Protein AF-A0A2A5J8D5-F1 (afdb_monomer_lite)

Organism: Rhodococcus qingshengii (NCBI:txid334542)

Structure (mmCIF, N/CA/C/O backbone):
data_AF-A0A2A5J8D5-F1
#
_entry.id   AF-A0A2A5J8D5-F1
#
loop_
_atom_site.group_PDB
_atom_site.id
_atom_site.type_symbol
_atom_site.label_atom_id
_atom_site.label_alt_id
_atom_site.label_comp_id
_atom_site.label_asym_id
_atom_site.label_entity_id
_atom_site.label_seq_id
_atom_site.pdbx_PDB_ins_code
_atom_site.Cartn_x
_atom_site.Cartn_y
_atom_site.Cartn_z
_atom_site.occupancy
_atom_site.B_iso_or_equiv
_atom_site.auth_seq_id
_atom_site.auth_comp_id
_atom_site.auth_asym_id
_atom_site.auth_atom_id
_atom_site.pdbx_PDB_model_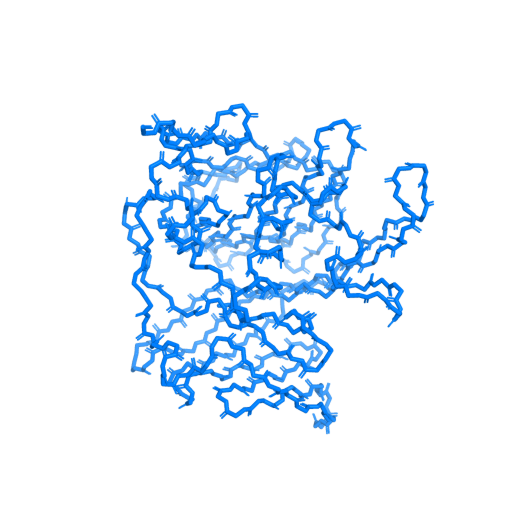num
ATOM 1 N N . MET A 1 1 ? 6.431 1.234 5.612 1.00 53.88 1 MET A N 1
ATOM 2 C CA . MET A 1 1 ? 5.935 -0.122 5.271 1.00 53.88 1 MET A CA 1
ATOM 3 C C . MET A 1 1 ? 7.142 -1.013 5.028 1.00 53.88 1 MET A C 1
ATOM 5 O O . MET A 1 1 ? 8.112 -0.516 4.474 1.00 53.88 1 MET A O 1
ATOM 9 N N . ARG A 1 2 ? 7.130 -2.287 5.420 1.00 63.53 2 ARG A N 1
ATOM 10 C CA . ARG A 1 2 ? 8.213 -3.228 5.088 1.00 63.53 2 ARG A CA 1
ATOM 11 C C . ARG A 1 2 ? 7.610 -4.555 4.635 1.00 63.53 2 ARG A C 1
ATOM 13 O O . ARG A 1 2 ? 6.647 -5.025 5.231 1.00 63.53 2 ARG A O 1
ATOM 20 N N . ALA A 1 3 ? 8.164 -5.117 3.567 1.00 61.03 3 ALA A N 1
ATOM 21 C CA . ALA A 1 3 ? 7.812 -6.431 3.046 1.00 61.03 3 ALA A CA 1
ATOM 22 C C . ALA A 1 3 ? 8.851 -7.463 3.498 1.00 61.03 3 ALA A C 1
ATOM 24 O O . ALA A 1 3 ? 10.035 -7.153 3.631 1.00 61.03 3 ALA A O 1
ATOM 25 N N . CYS A 1 4 ? 8.418 -8.701 3.714 1.00 55.75 4 CYS A N 1
ATOM 26 C CA . CYS A 1 4 ? 9.306 -9.833 3.971 1.00 55.75 4 CYS A CA 1
ATOM 27 C C . CYS A 1 4 ? 9.361 -10.716 2.716 1.00 55.75 4 CYS A C 1
ATOM 29 O O . CYS A 1 4 ? 8.325 -10.958 2.106 1.00 55.75 4 CYS A O 1
ATOM 31 N N . GLN A 1 5 ? 10.548 -11.227 2.365 1.00 56.94 5 GLN A N 1
ATOM 32 C CA . GLN A 1 5 ? 10.846 -12.043 1.170 1.00 56.94 5 GLN A CA 1
ATOM 33 C C . GLN A 1 5 ? 10.960 -11.285 -0.167 1.00 56.94 5 GLN A C 1
ATOM 35 O O . GLN A 1 5 ? 10.836 -11.875 -1.243 1.00 56.94 5 GLN A O 1
ATOM 40 N N . ILE A 1 6 ? 11.256 -9.987 -0.104 1.00 63.28 6 ILE A N 1
ATOM 41 C CA . ILE A 1 6 ? 11.694 -9.172 -1.243 1.00 63.28 6 ILE A CA 1
ATOM 42 C C . ILE A 1 6 ? 12.973 -8.448 -0.781 1.00 63.28 6 ILE A C 1
ATOM 44 O O . ILE A 1 6 ? 12.947 -7.891 0.313 1.00 63.28 6 ILE A O 1
ATOM 48 N N . PRO A 1 7 ? 14.087 -8.440 -1.540 1.00 59.12 7 PRO A N 1
ATOM 49 C CA . PRO A 1 7 ? 14.287 -9.075 -2.843 1.00 59.12 7 PRO A CA 1
ATOM 50 C C . PRO A 1 7 ? 14.707 -10.559 -2.763 1.00 59.12 7 PRO A C 1
ATOM 52 O O . PRO A 1 7 ? 14.611 -11.256 -3.772 1.00 59.12 7 PRO A O 1
ATOM 55 N N . GLY A 1 8 ? 15.153 -11.051 -1.601 1.00 69.69 8 GLY A N 1
ATOM 56 C CA . GLY A 1 8 ? 15.657 -12.413 -1.409 1.00 69.69 8 GLY A CA 1
ATOM 57 C C . GLY A 1 8 ? 14.943 -13.223 -0.321 1.00 69.69 8 GLY A C 1
ATOM 58 O O . GLY A 1 8 ? 14.104 -12.734 0.439 1.00 69.69 8 GLY A O 1
ATOM 59 N N . LYS A 1 9 ? 15.277 -14.518 -0.242 1.00 78.94 9 LYS A N 1
ATOM 60 C CA . LYS A 1 9 ? 14.751 -15.422 0.796 1.00 78.94 9 LYS A CA 1
ATOM 61 C C . LYS A 1 9 ? 15.363 -15.058 2.152 1.00 78.94 9 LYS A C 1
ATOM 63 O O . LYS A 1 9 ? 16.580 -14.997 2.260 1.00 78.94 9 LYS A O 1
ATOM 68 N N . ASN A 1 10 ? 14.521 -14.912 3.178 1.00 82.12 10 ASN A N 1
ATOM 69 C CA . ASN A 1 10 ? 14.890 -14.464 4.536 1.00 82.12 10 ASN A CA 1
ATOM 70 C C . ASN A 1 10 ? 15.409 -13.019 4.626 1.00 82.12 10 ASN A C 1
ATOM 72 O O . ASN A 1 10 ? 15.961 -12.631 5.652 1.00 82.12 10 ASN A O 1
ATOM 76 N N . GLU A 1 11 ? 15.186 -12.219 3.586 1.00 86.25 11 GLU A N 1
ATOM 77 C CA . GLU A 1 11 ? 15.464 -10.788 3.594 1.00 86.25 11 GLU A CA 1
ATOM 78 C C . GLU A 1 11 ? 14.160 -10.008 3.735 1.00 86.25 11 GLU A C 1
ATOM 80 O O . GLU A 1 11 ? 13.110 -10.383 3.201 1.00 86.25 11 GLU A O 1
ATOM 85 N N . SER A 1 12 ? 14.231 -8.903 4.456 1.00 87.31 12 SER A N 1
ATOM 86 C CA . SER A 1 12 ? 13.168 -7.909 4.517 1.00 87.31 12 SER A CA 1
ATOM 87 C C . SER A 1 12 ? 13.558 -6.689 3.694 1.00 87.31 12 SER A C 1
ATOM 89 O O . SER A 1 12 ? 14.738 -6.355 3.618 1.00 87.31 12 SER A O 1
ATOM 91 N N . MET A 1 13 ? 12.571 -6.008 3.118 1.00 85.00 13 MET A N 1
ATOM 92 C CA . MET A 1 13 ? 12.735 -4.734 2.425 1.00 85.00 13 MET A CA 1
ATOM 93 C C . MET A 1 13 ? 11.869 -3.674 3.095 1.00 85.00 13 MET A C 1
ATOM 95 O O . MET A 1 13 ? 10.644 -3.787 3.128 1.00 85.00 13 MET A O 1
ATOM 99 N N . ASN A 1 14 ? 12.509 -2.636 3.618 1.00 82.06 14 ASN A N 1
ATOM 100 C CA . ASN A 1 14 ? 11.874 -1.472 4.204 1.00 82.06 14 ASN A CA 1
ATOM 101 C C . ASN A 1 14 ? 11.638 -0.386 3.150 1.00 82.06 14 ASN A C 1
ATOM 103 O O . ASN A 1 14 ? 12.582 0.178 2.602 1.00 82.06 14 ASN A O 1
ATOM 107 N N . PHE A 1 15 ? 10.372 -0.044 2.924 1.00 78.56 15 PHE A N 1
ATOM 108 C CA . PHE A 1 15 ? 9.946 1.117 2.133 1.00 78.56 15 PHE A CA 1
ATOM 109 C C . PHE A 1 15 ? 9.973 2.420 2.951 1.00 78.56 15 PHE A C 1
ATOM 111 O O . PHE A 1 15 ? 9.664 3.493 2.442 1.00 78.56 15 PHE A O 1
ATOM 118 N N . GLY A 1 16 ? 10.361 2.330 4.224 1.00 81.88 16 GLY A N 1
ATOM 119 C CA . GLY A 1 16 ? 10.548 3.439 5.144 1.00 81.88 16 GLY A CA 1
ATOM 120 C C . GLY A 1 16 ? 9.259 3.917 5.807 1.00 81.88 16 GLY A C 1
ATOM 121 O O . GLY A 1 16 ? 8.144 3.485 5.490 1.00 81.88 16 GLY A O 1
ATOM 122 N N . ALA A 1 17 ? 9.443 4.839 6.750 1.00 89.50 17 ALA A N 1
ATOM 123 C CA . ALA A 1 17 ? 8.440 5.817 7.149 1.00 89.50 17 ALA A CA 1
ATOM 124 C C . ALA A 1 17 ? 8.840 7.152 6.524 1.00 89.50 17 ALA A C 1
ATOM 126 O O . ALA A 1 17 ? 10.016 7.526 6.566 1.00 89.50 17 ALA A O 1
ATOM 127 N N . TYR A 1 18 ? 7.888 7.853 5.925 1.00 89.94 18 TYR A N 1
ATOM 128 C CA . TYR A 1 18 ? 8.148 9.094 5.213 1.00 89.94 18 TYR A CA 1
ATOM 129 C C . TYR A 1 18 ? 7.055 10.118 5.480 1.00 89.94 18 TYR A C 1
ATOM 131 O O . TYR A 1 18 ? 5.903 9.776 5.740 1.00 89.94 18 TYR A O 1
ATOM 139 N N .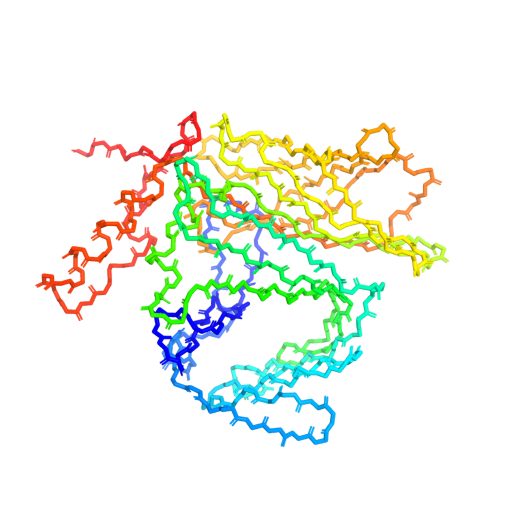 GLU A 1 19 ? 7.446 11.383 5.414 1.00 88.75 19 GLU A N 1
ATOM 140 C CA . GLU A 1 19 ? 6.540 12.514 5.519 1.00 88.75 19 GLU A CA 1
ATOM 141 C C . GLU A 1 19 ? 5.641 12.564 4.281 1.00 88.75 19 GLU A C 1
ATOM 143 O O . GLU A 1 19 ? 6.123 12.622 3.145 1.00 88.75 19 GLU A O 1
ATOM 148 N N . VAL A 1 20 ? 4.331 12.554 4.506 1.00 87.81 20 VAL A N 1
ATOM 149 C CA . VAL A 1 20 ? 3.335 12.792 3.461 1.00 87.81 20 VAL A CA 1
ATOM 150 C C . VAL A 1 20 ? 3.253 14.293 3.226 1.00 87.81 20 VAL A C 1
ATOM 152 O O . VAL A 1 20 ? 2.970 15.059 4.147 1.00 87.81 20 VAL A O 1
ATOM 155 N N . THR A 1 21 ? 3.517 14.724 1.998 1.00 87.06 21 THR A N 1
ATOM 156 C CA . THR A 1 21 ? 3.442 16.132 1.598 1.00 87.06 21 THR A CA 1
ATOM 157 C C . THR A 1 21 ? 2.202 16.367 0.733 1.00 87.06 21 THR A C 1
ATOM 159 O O . THR A 1 21 ? 1.626 15.435 0.176 1.00 87.06 21 THR A O 1
ATOM 162 N N . GLY A 1 22 ? 1.798 17.630 0.578 1.00 87.38 22 GLY A N 1
ATOM 163 C CA . GLY A 1 22 ? 0.747 18.002 -0.378 1.00 87.38 22 GLY A CA 1
ATOM 164 C C . GLY A 1 22 ? 1.189 17.958 -1.848 1.00 87.38 22 GLY A C 1
ATOM 165 O O . GLY A 1 22 ? 0.375 18.214 -2.727 1.00 87.38 22 GLY A O 1
ATOM 166 N N . ASP A 1 23 ? 2.463 17.664 -2.128 1.00 88.81 23 ASP A N 1
ATOM 167 C CA . ASP A 1 23 ? 2.988 17.546 -3.488 1.00 88.81 23 ASP A CA 1
ATOM 168 C C . ASP A 1 23 ? 3.078 16.067 -3.878 1.00 88.81 23 ASP A C 1
ATOM 170 O O . ASP A 1 23 ? 4.019 15.366 -3.511 1.00 88.81 23 ASP A O 1
ATOM 174 N N . LEU A 1 24 ? 2.078 15.597 -4.624 1.00 90.44 24 LEU A N 1
ATOM 175 C CA . LEU A 1 24 ? 1.983 14.217 -5.105 1.00 90.44 24 LEU A CA 1
ATOM 176 C C . LEU A 1 24 ? 3.147 13.802 -6.008 1.00 90.44 24 LEU A C 1
ATOM 178 O O . LEU A 1 24 ? 3.535 12.634 -6.025 1.00 90.44 24 LEU A O 1
ATOM 182 N N . ASP A 1 25 ? 3.695 14.748 -6.769 1.00 89.44 25 ASP A N 1
ATOM 183 C CA . ASP A 1 25 ? 4.735 14.468 -7.750 1.00 89.44 25 ASP A CA 1
ATOM 184 C C . ASP A 1 25 ? 6.140 14.554 -7.142 1.00 89.44 25 ASP A C 1
ATOM 186 O O . ASP A 1 25 ? 7.110 14.145 -7.784 1.00 89.44 25 ASP A O 1
ATOM 190 N N . SER A 1 26 ? 6.277 15.018 -5.899 1.00 84.31 26 SER A N 1
ATOM 191 C CA . SER A 1 26 ? 7.553 15.037 -5.188 1.00 84.31 26 SER A CA 1
ATOM 192 C C . SER A 1 26 ? 7.612 13.951 -4.118 1.00 84.31 26 SER A C 1
ATOM 194 O O . SER A 1 26 ? 6.737 13.886 -3.256 1.00 84.31 26 SER A O 1
ATOM 196 N N . PRO A 1 27 ? 8.678 13.128 -4.093 1.00 82.19 27 PRO A N 1
ATOM 197 C CA . PRO A 1 27 ? 8.811 12.113 -3.070 1.00 82.19 27 PRO A CA 1
ATOM 198 C C . PRO A 1 27 ? 8.952 12.753 -1.685 1.00 82.19 27 PRO A C 1
ATOM 200 O O . PRO A 1 27 ? 9.784 13.648 -1.488 1.00 82.19 27 PRO A O 1
ATOM 203 N N . GLY A 1 28 ? 8.179 12.250 -0.727 1.00 85.06 28 GLY A N 1
ATOM 204 C CA . GLY A 1 28 ? 8.283 12.579 0.684 1.00 85.06 28 GLY A CA 1
ATOM 205 C C . GLY A 1 28 ? 9.683 12.311 1.231 1.00 85.06 28 GLY A C 1
ATOM 206 O O . GLY A 1 28 ? 10.463 11.511 0.701 1.00 85.06 28 GLY A O 1
ATOM 207 N N . LYS A 1 29 ? 10.040 12.996 2.314 1.00 88.50 29 LYS A N 1
ATOM 208 C CA . LYS A 1 29 ? 11.316 12.757 2.988 1.00 88.50 29 LYS A CA 1
ATOM 209 C C . LYS A 1 29 ? 11.179 11.545 3.905 1.00 88.50 29 LYS A C 1
ATOM 211 O O . LYS A 1 29 ? 10.202 11.440 4.637 1.00 88.50 29 LYS A O 1
ATOM 216 N N . LEU A 1 30 ? 12.178 10.661 3.913 1.00 90.25 30 LEU A N 1
ATOM 217 C CA . LEU A 1 30 ? 12.266 9.627 4.945 1.00 90.25 30 LEU A CA 1
ATOM 218 C C . LEU A 1 30 ? 12.371 10.270 6.331 1.00 90.25 30 LEU A C 1
ATOM 220 O O . LEU A 1 30 ? 13.227 11.132 6.549 1.00 90.25 30 LEU A O 1
ATOM 224 N N . VAL A 1 31 ? 11.560 9.782 7.265 1.00 92.62 31 VAL A N 1
ATOM 225 C CA . VAL A 1 31 ? 11.664 10.114 8.691 1.00 92.62 31 VAL A CA 1
ATOM 226 C C . VAL A 1 31 ? 12.968 9.544 9.256 1.00 92.62 31 VAL A C 1
ATOM 228 O O . VAL A 1 31 ? 13.684 10.228 9.984 1.00 92.62 31 VAL A O 1
ATOM 231 N N . TYR A 1 32 ? 13.332 8.326 8.839 1.00 92.94 32 TYR A N 1
ATOM 232 C CA . TYR A 1 32 ? 14.559 7.644 9.250 1.00 92.94 32 TYR A CA 1
ATOM 233 C C . TYR A 1 32 ? 15.397 7.233 8.038 1.00 92.94 32 TYR A C 1
ATOM 235 O O . TYR A 1 32 ? 14.894 6.661 7.074 1.00 92.94 32 TYR A O 1
ATOM 243 N N . SER A 1 33 ? 16.692 7.540 8.075 1.00 90.06 33 SER A N 1
ATOM 244 C CA . SER A 1 33 ? 17.607 7.318 6.954 1.00 90.06 33 SER A CA 1
ATOM 245 C C . SER A 1 33 ? 17.956 5.842 6.774 1.00 90.06 33 SER A C 1
ATOM 247 O O . SER A 1 33 ? 18.328 5.171 7.736 1.00 90.06 33 SER A O 1
ATOM 249 N N . PHE A 1 34 ? 18.009 5.381 5.519 1.00 88.31 34 PHE A N 1
ATOM 250 C CA . PHE A 1 34 ? 18.515 4.042 5.194 1.00 88.31 34 PHE A CA 1
ATOM 251 C C . PHE A 1 34 ? 20.001 3.823 5.504 1.00 88.31 34 PHE A C 1
ATOM 253 O O . PHE A 1 34 ? 20.484 2.694 5.471 1.00 88.31 34 PHE A O 1
ATOM 260 N N . LYS A 1 35 ? 20.738 4.898 5.802 1.00 88.31 35 LYS A N 1
ATOM 261 C CA . LYS A 1 35 ? 22.107 4.805 6.316 1.00 88.31 35 LYS A CA 1
ATOM 262 C C . LYS A 1 35 ? 22.141 4.253 7.745 1.00 88.31 35 LYS A C 1
ATOM 264 O O . LYS A 1 35 ? 23.082 3.545 8.085 1.00 88.31 35 LYS A O 1
ATOM 269 N N . ASP A 1 36 ? 21.144 4.611 8.547 1.00 91.06 36 ASP A N 1
ATOM 270 C CA . ASP A 1 36 ? 21.090 4.292 9.974 1.00 91.06 36 ASP A CA 1
ATOM 271 C C . ASP A 1 36 ? 20.226 3.046 10.222 1.00 91.06 36 ASP A C 1
ATOM 273 O O . ASP A 1 36 ? 20.544 2.238 11.090 1.00 91.06 36 ASP A O 1
ATOM 277 N N . PHE A 1 37 ? 19.186 2.849 9.402 1.00 91.25 37 PHE A N 1
ATOM 278 C CA . PHE A 1 37 ? 18.291 1.691 9.450 1.00 91.25 37 PHE A CA 1
ATOM 279 C C . PHE A 1 37 ? 18.136 1.108 8.046 1.00 91.25 37 PHE A C 1
ATOM 281 O O . PHE A 1 37 ? 17.473 1.719 7.211 1.00 91.25 37 PHE A O 1
ATOM 288 N N . PRO A 1 38 ? 18.782 -0.021 7.731 1.00 87.56 38 PRO A N 1
ATOM 289 C CA . PRO A 1 38 ? 18.964 -0.459 6.355 1.00 87.56 38 PRO A CA 1
ATOM 290 C C . PRO A 1 38 ? 17.636 -0.717 5.627 1.00 87.56 38 PRO A C 1
ATOM 292 O O . PRO A 1 38 ? 16.694 -1.278 6.181 1.00 87.56 38 PRO A O 1
ATOM 295 N N . ALA A 1 39 ? 17.594 -0.348 4.342 1.00 84.50 39 ALA A N 1
ATOM 296 C CA . ALA A 1 39 ? 16.456 -0.637 3.465 1.00 84.50 39 ALA A CA 1
ATOM 297 C C . ALA A 1 39 ? 16.262 -2.139 3.230 1.00 84.50 39 ALA A C 1
ATOM 299 O O . ALA A 1 39 ? 15.157 -2.563 2.924 1.00 84.50 39 ALA A O 1
ATOM 300 N N . VAL A 1 40 ? 17.329 -2.934 3.330 1.00 87.94 40 VAL A N 1
ATOM 301 C CA . VAL A 1 40 ? 17.277 -4.393 3.223 1.00 87.94 40 VAL A CA 1
ATOM 302 C C . VAL A 1 40 ? 18.128 -4.994 4.329 1.00 87.94 40 VAL A C 1
ATOM 304 O O . VAL A 1 40 ? 19.273 -4.583 4.515 1.00 87.94 40 VAL A O 1
ATOM 307 N N . GLU A 1 41 ? 17.582 -5.963 5.052 1.00 90.25 41 GLU A N 1
ATOM 308 C CA . GLU A 1 41 ? 18.319 -6.733 6.055 1.00 90.25 41 GLU A CA 1
ATOM 309 C C . GLU A 1 41 ? 17.766 -8.150 6.193 1.00 90.25 41 GLU A C 1
ATOM 311 O O . GLU A 1 41 ? 16.570 -8.389 5.979 1.00 90.25 41 GLU A O 1
ATOM 316 N N . ASP A 1 42 ? 18.638 -9.067 6.606 1.00 91.81 42 ASP A N 1
ATOM 317 C CA . ASP A 1 42 ? 18.260 -10.422 6.992 1.00 91.81 42 ASP A CA 1
ATOM 318 C C . ASP A 1 42 ? 17.350 -10.403 8.223 1.00 91.81 42 ASP A C 1
ATOM 320 O O . ASP A 1 42 ? 17.537 -9.604 9.146 1.00 91.81 42 ASP A O 1
ATOM 324 N N . PHE A 1 43 ? 16.413 -11.346 8.278 1.00 92.50 43 PHE A N 1
ATOM 325 C CA . PHE A 1 43 ? 15.622 -11.608 9.475 1.00 92.50 43 PHE A CA 1
ATOM 326 C C . PHE A 1 43 ? 15.636 -13.088 9.854 1.00 92.50 43 PHE A C 1
ATOM 328 O O . PHE A 1 43 ? 15.940 -13.980 9.057 1.00 92.50 43 PHE A O 1
ATOM 335 N N . ARG A 1 44 ? 15.268 -13.363 11.103 1.00 93.94 44 ARG A N 1
ATOM 336 C CA . ARG A 1 44 ? 15.008 -14.710 11.619 1.00 93.94 44 ARG A CA 1
ATOM 337 C C . ARG A 1 44 ? 13.538 -14.845 11.962 1.00 93.94 44 ARG A C 1
ATOM 339 O O . ARG A 1 44 ? 12.903 -13.872 12.354 1.00 93.94 44 ARG A O 1
ATOM 346 N N . THR A 1 45 ? 13.019 -16.061 11.844 1.00 93.88 45 THR A N 1
ATOM 347 C CA . THR A 1 45 ? 11.659 -16.379 12.281 1.00 93.88 45 THR A CA 1
ATOM 348 C C . THR A 1 45 ? 11.680 -17.326 13.459 1.00 93.88 45 THR A C 1
ATOM 350 O O . THR A 1 45 ? 12.508 -18.238 13.526 1.00 93.88 45 THR A O 1
ATOM 353 N N . HIS A 1 46 ? 10.767 -17.108 14.394 1.00 95.88 46 HIS A N 1
ATOM 354 C CA . HIS A 1 46 ? 10.485 -18.048 15.465 1.00 95.88 46 HIS A CA 1
ATOM 355 C C . HIS A 1 46 ? 9.043 -17.888 15.945 1.00 95.88 46 HIS A C 1
ATOM 357 O O . HIS A 1 46 ? 8.353 -16.939 15.582 1.00 95.88 46 HIS A O 1
ATOM 363 N N . GLN A 1 47 ? 8.583 -18.845 16.742 1.00 97.06 47 GLN A N 1
ATOM 364 C CA . GLN A 1 47 ? 7.287 -18.766 17.400 1.00 97.06 47 GLN A CA 1
ATOM 365 C C . GLN A 1 47 ? 7.463 -18.200 18.810 1.00 97.06 47 GLN A C 1
ATOM 367 O O . GLN A 1 47 ? 8.339 -18.659 19.544 1.00 97.06 47 GLN A O 1
ATOM 372 N N . ASP A 1 48 ? 6.610 -17.252 19.184 1.00 95.62 48 ASP A N 1
ATOM 373 C CA . ASP A 1 48 ? 6.528 -16.678 20.527 1.00 95.62 48 ASP A CA 1
ATOM 374 C C . ASP A 1 48 ? 5.055 -16.648 20.952 1.00 95.62 48 ASP A C 1
ATOM 376 O O . ASP A 1 48 ? 4.248 -15.909 20.390 1.00 95.62 48 ASP A O 1
ATOM 380 N N . GLY A 1 49 ? 4.671 -17.536 21.872 1.00 92.94 49 GLY A N 1
ATOM 381 C CA . GLY A 1 49 ? 3.267 -17.739 22.234 1.00 92.94 49 GLY A CA 1
ATOM 382 C C . GLY A 1 49 ? 2.392 -18.136 21.034 1.00 92.94 49 GLY A C 1
ATOM 383 O O . GLY A 1 49 ? 2.629 -19.161 20.381 1.00 92.94 49 GLY A O 1
ATOM 384 N N . ASP A 1 50 ? 1.355 -17.338 20.774 1.00 93.12 50 ASP A N 1
ATOM 385 C CA . ASP A 1 50 ? 0.426 -17.477 19.647 1.00 93.12 50 ASP A CA 1
ATOM 386 C C . ASP A 1 50 ? 0.832 -16.658 18.407 1.00 93.12 50 ASP A C 1
ATOM 388 O O . ASP A 1 50 ? 0.095 -16.645 17.418 1.00 93.12 50 ASP A O 1
ATOM 392 N N . ALA A 1 51 ? 2.007 -16.022 18.432 1.00 96.44 51 ALA A N 1
ATOM 393 C CA . ALA A 1 51 ? 2.525 -15.219 17.335 1.00 96.44 51 ALA A CA 1
ATOM 394 C C . ALA A 1 51 ? 3.684 -15.898 16.589 1.00 96.44 51 ALA A C 1
ATOM 396 O O . ALA A 1 51 ? 4.509 -16.623 17.156 1.00 96.44 51 ALA A O 1
ATOM 397 N N . VAL A 1 52 ? 3.774 -15.604 15.290 1.00 96.06 52 VAL A N 1
ATOM 398 C CA . VAL A 1 52 ? 4.997 -15.802 14.501 1.00 96.06 52 VAL A CA 1
ATOM 399 C C . VAL A 1 52 ? 5.768 -14.491 14.499 1.00 96.06 52 VAL A C 1
ATOM 401 O O . VAL A 1 52 ? 5.246 -13.462 14.079 1.00 96.06 52 VAL A O 1
ATOM 404 N N . VAL A 1 53 ? 7.016 -14.525 14.948 1.00 96.69 53 VAL A N 1
ATOM 405 C CA . VAL A 1 53 ? 7.868 -13.343 15.063 1.00 96.69 53 VAL A CA 1
ATOM 406 C C . VAL A 1 53 ? 8.899 -13.328 13.944 1.00 96.69 53 VAL A C 1
ATOM 408 O O . VAL A 1 53 ? 9.566 -14.334 13.696 1.00 96.69 53 VAL A O 1
ATOM 411 N N . TYR A 1 54 ? 9.039 -12.171 13.304 1.00 94.81 54 TYR A N 1
ATOM 412 C CA . TYR A 1 54 ? 10.079 -11.834 12.339 1.00 94.81 54 TYR A CA 1
ATOM 413 C C . TYR A 1 54 ? 11.020 -10.819 12.992 1.00 94.81 54 TYR A C 1
ATOM 415 O O . TYR A 1 54 ? 10.607 -9.692 13.256 1.00 94.81 54 TYR A O 1
ATOM 423 N N . ASP A 1 55 ? 12.266 -11.212 13.253 1.00 94.75 55 ASP A N 1
ATOM 424 C CA . ASP A 1 55 ? 13.274 -10.361 13.897 1.00 94.75 55 ASP A CA 1
ATOM 425 C C . ASP A 1 55 ? 14.429 -10.056 12.949 1.00 94.75 55 ASP A C 1
ATOM 427 O O . ASP A 1 55 ? 15.202 -10.952 12.590 1.00 94.75 55 ASP A O 1
ATOM 431 N N . GLY A 1 56 ? 14.554 -8.785 12.571 1.00 92.75 56 GLY A N 1
ATOM 432 C CA . GLY A 1 56 ? 15.754 -8.214 11.968 1.00 92.75 56 GLY A CA 1
ATOM 433 C C . GLY A 1 56 ? 16.634 -7.519 13.008 1.00 92.75 56 GLY A C 1
ATOM 434 O O . GLY A 1 56 ? 16.395 -7.592 14.212 1.00 92.75 56 GLY A O 1
ATOM 435 N N . ASN A 1 57 ? 17.664 -6.814 12.545 1.00 92.75 57 ASN A N 1
ATOM 436 C CA . ASN A 1 57 ? 18.486 -5.971 13.414 1.00 92.75 57 ASN A CA 1
ATOM 437 C C . ASN A 1 57 ? 17.802 -4.633 13.715 1.00 92.75 57 ASN A C 1
ATOM 439 O O . ASN A 1 57 ? 18.001 -4.084 14.796 1.00 92.75 57 ASN A O 1
ATOM 443 N N . SER A 1 58 ? 17.041 -4.088 12.758 1.00 92.88 58 SER A N 1
ATOM 444 C CA . SER A 1 58 ? 16.386 -2.780 12.902 1.00 92.88 58 SER A CA 1
ATOM 445 C C . SER A 1 58 ? 14.864 -2.824 13.034 1.00 92.88 58 SER A C 1
ATOM 447 O O . SER A 1 58 ? 14.273 -1.789 13.348 1.00 92.88 58 SER A O 1
ATOM 449 N N . PHE A 1 59 ? 14.248 -3.997 12.851 1.00 94.06 59 PHE A N 1
ATOM 450 C CA . PHE A 1 59 ? 12.806 -4.193 12.977 1.00 94.06 59 PHE A CA 1
ATOM 451 C C . PHE A 1 59 ? 12.448 -5.501 13.686 1.00 94.06 59 PHE A C 1
ATOM 453 O O . PHE A 1 59 ? 13.193 -6.481 13.627 1.00 94.06 59 PHE A O 1
ATOM 460 N N . ARG A 1 60 ? 11.254 -5.518 14.273 1.00 95.12 60 ARG A N 1
ATOM 461 C CA . ARG A 1 60 ? 10.563 -6.695 14.788 1.00 95.12 60 ARG A CA 1
ATOM 462 C C . ARG A 1 60 ? 9.105 -6.629 14.367 1.00 95.12 60 ARG A C 1
ATOM 464 O O . ARG A 1 60 ? 8.453 -5.602 14.524 1.00 95.12 60 ARG A O 1
ATOM 471 N N . PHE A 1 61 ? 8.573 -7.741 13.884 1.00 95.31 61 PHE A N 1
ATOM 472 C CA . PHE A 1 61 ? 7.150 -7.876 13.602 1.00 95.31 61 PHE A CA 1
ATOM 473 C C . PHE A 1 61 ? 6.607 -9.153 14.240 1.00 95.31 61 PHE A C 1
ATOM 475 O O . PHE A 1 61 ? 7.039 -10.249 13.885 1.00 95.31 61 PHE A O 1
ATOM 482 N N . ALA A 1 62 ? 5.670 -9.024 15.179 1.00 96.75 62 ALA A N 1
ATOM 483 C CA . ALA A 1 62 ? 4.942 -10.148 15.753 1.00 96.75 62 ALA A CA 1
ATOM 484 C C . ALA A 1 62 ? 3.570 -10.274 15.082 1.00 96.75 62 ALA A C 1
ATOM 486 O O . ALA A 1 62 ? 2.690 -9.427 15.237 1.00 96.75 62 ALA A O 1
ATOM 487 N N . LEU A 1 63 ? 3.401 -11.360 14.334 1.00 95.19 63 LEU A N 1
ATOM 488 C CA . LEU A 1 63 ? 2.174 -11.734 13.650 1.00 95.19 63 LEU A CA 1
ATOM 489 C C . LEU A 1 63 ? 1.337 -12.645 14.558 1.00 95.19 63 LEU A C 1
ATOM 491 O O . LEU A 1 63 ? 1.509 -13.865 14.524 1.00 95.19 63 LEU A O 1
ATOM 495 N N . GLY A 1 64 ? 0.462 -12.061 15.377 1.00 95.56 64 GLY A N 1
ATOM 496 C CA . GLY A 1 64 ? -0.505 -12.800 16.192 1.00 95.56 64 GLY A CA 1
ATOM 497 C C . GLY A 1 64 ? -1.791 -13.148 15.435 1.00 95.56 64 GLY A C 1
ATOM 498 O O . GLY A 1 64 ? -1.947 -12.878 14.242 1.00 95.56 64 GLY A O 1
ATOM 499 N N . VAL A 1 65 ? -2.749 -13.761 16.139 1.00 92.69 65 VAL A N 1
ATOM 500 C CA . VAL A 1 65 ? -4.052 -14.146 15.556 1.00 92.69 65 VAL A CA 1
ATOM 501 C C . VAL A 1 65 ? -4.993 -12.944 15.407 1.00 92.69 65 VAL A C 1
ATOM 503 O O . VAL A 1 65 ? -5.730 -12.833 14.423 1.00 92.69 65 VAL A O 1
ATOM 506 N N . ASN A 1 66 ? -5.003 -12.053 16.399 1.00 94.38 66 ASN A N 1
ATOM 507 C CA . ASN A 1 66 ? -5.884 -10.878 16.448 1.00 94.38 66 ASN A CA 1
ATOM 508 C C . ASN A 1 66 ? -5.135 -9.568 16.676 1.00 94.38 66 ASN A C 1
ATOM 510 O O . ASN A 1 66 ? -5.697 -8.503 16.431 1.00 94.38 66 ASN A O 1
ATOM 514 N N . GLU A 1 67 ? -3.905 -9.666 17.152 1.00 96.25 67 GLU A N 1
ATOM 515 C CA . GLU A 1 67 ? -3.068 -8.552 17.558 1.00 96.25 67 GLU A CA 1
ATOM 516 C C . GLU A 1 67 ? -1.747 -8.662 16.811 1.00 96.25 67 GLU A C 1
ATOM 518 O O . GLU A 1 67 ? -1.236 -9.761 16.570 1.00 96.25 67 GLU A O 1
ATOM 523 N N . PHE A 1 68 ? -1.217 -7.514 16.423 1.00 96.56 68 PHE A N 1
ATOM 524 C CA . PHE A 1 68 ? 0.027 -7.41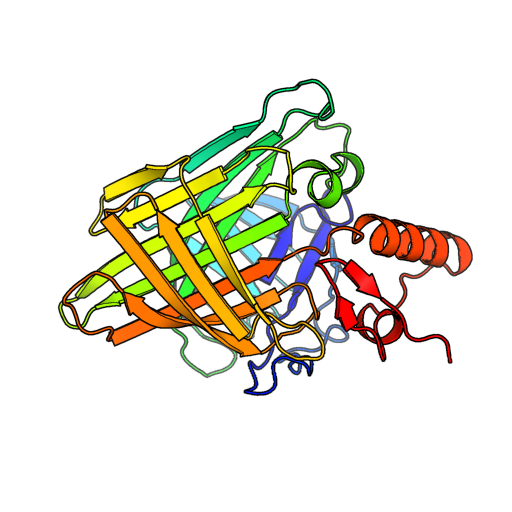1 15.687 1.00 96.56 68 PHE A CA 1
ATOM 525 C C . PHE A 1 68 ? 0.879 -6.345 16.341 1.00 96.56 68 PHE A C 1
ATOM 527 O O . PHE A 1 68 ? 0.377 -5.257 16.611 1.00 96.56 68 PHE A O 1
ATOM 534 N N . THR A 1 69 ? 2.155 -6.636 16.557 1.00 97.00 69 THR A N 1
ATOM 535 C CA . THR A 1 69 ? 3.086 -5.648 17.102 1.00 97.00 69 THR A CA 1
ATOM 536 C C . THR A 1 69 ? 4.225 -5.433 16.127 1.00 97.00 69 THR A C 1
ATOM 538 O O . THR A 1 69 ? 4.744 -6.370 15.516 1.00 97.00 69 THR A O 1
ATOM 541 N N . TRP A 1 70 ? 4.581 -4.174 15.931 1.00 95.69 70 TRP A N 1
ATOM 542 C CA . TRP A 1 70 ? 5.576 -3.746 14.968 1.00 95.69 70 TRP A CA 1
ATOM 543 C C . TRP A 1 70 ? 6.525 -2.769 15.641 1.00 95.69 70 TRP A C 1
ATOM 545 O O . TRP A 1 70 ? 6.094 -1.710 16.097 1.00 95.69 70 TRP A O 1
ATOM 555 N N . SER A 1 71 ? 7.818 -3.078 15.645 1.00 95.25 71 SER A N 1
ATOM 556 C CA . SER A 1 71 ? 8.857 -2.086 15.886 1.00 95.25 71 SER A CA 1
ATOM 557 C C . SER A 1 71 ? 9.792 -1.977 14.688 1.00 95.25 71 SER A C 1
ATOM 559 O O . SER A 1 71 ? 10.086 -2.963 14.017 1.00 95.25 71 SER A O 1
ATOM 561 N N . ASP A 1 72 ? 10.221 -0.763 14.363 1.00 94.38 72 ASP A N 1
ATOM 562 C CA . ASP A 1 72 ? 11.151 -0.502 13.257 1.00 94.38 72 ASP A CA 1
ATOM 563 C C . ASP A 1 72 ? 11.965 0.757 13.555 1.00 94.38 72 ASP A C 1
ATOM 565 O O . ASP A 1 72 ? 11.676 1.503 14.499 1.00 94.38 72 ASP A O 1
ATOM 569 N N . ALA A 1 73 ? 13.004 0.977 12.755 1.00 93.25 73 ALA A N 1
ATOM 570 C CA . ALA A 1 73 ? 13.982 2.033 12.957 1.00 93.25 73 ALA A CA 1
ATOM 571 C C . ALA A 1 73 ? 14.554 2.033 14.389 1.00 93.25 73 ALA A C 1
ATOM 573 O O . ALA A 1 73 ? 14.660 3.084 15.020 1.00 93.25 73 ALA A O 1
ATOM 574 N N . GLY A 1 74 ? 14.895 0.852 14.923 1.00 88.94 74 GLY A N 1
ATOM 575 C CA . GLY A 1 74 ? 15.474 0.716 16.265 1.00 88.94 74 GLY A CA 1
ATOM 576 C C . GLY A 1 74 ? 14.554 1.242 17.367 1.00 88.94 74 GLY A C 1
ATOM 577 O O . GLY A 1 74 ? 14.970 2.081 18.162 1.00 88.94 74 GLY A O 1
ATOM 578 N N . ASP A 1 75 ? 13.298 0.786 17.368 1.00 93.69 75 ASP A N 1
ATOM 579 C CA . ASP A 1 75 ? 12.244 1.146 18.331 1.00 93.69 75 ASP A CA 1
ATOM 580 C C . ASP A 1 75 ? 11.792 2.615 18.311 1.00 93.69 75 ASP A C 1
ATOM 582 O O . ASP A 1 75 ? 11.033 3.057 19.182 1.00 93.69 75 ASP A O 1
ATOM 586 N N . ASN A 1 76 ? 12.210 3.377 17.299 1.00 95.50 76 ASN A N 1
ATOM 587 C CA . ASN A 1 76 ? 11.659 4.704 17.055 1.00 95.50 76 ASN A CA 1
ATOM 588 C C . ASN A 1 76 ? 10.249 4.630 16.460 1.00 95.50 76 ASN A C 1
ATOM 590 O O . ASN A 1 76 ? 9.458 5.541 16.665 1.00 95.50 76 ASN A O 1
ATOM 594 N N . ILE A 1 77 ? 9.912 3.548 15.765 1.00 96.38 77 ILE A N 1
ATOM 595 C CA . ILE A 1 77 ? 8.540 3.242 15.366 1.00 96.38 77 ILE A CA 1
ATOM 596 C C . ILE A 1 77 ? 8.069 2.097 16.248 1.00 96.38 77 ILE A C 1
ATOM 598 O O . ILE A 1 77 ? 8.740 1.070 16.311 1.00 96.38 77 ILE A O 1
ATOM 602 N N . GLN A 1 78 ? 6.932 2.271 16.915 1.00 97.69 78 GLN A N 1
ATOM 603 C CA . GLN A 1 78 ? 6.277 1.227 17.703 1.00 97.69 78 GLN A CA 1
ATOM 604 C C . GLN A 1 78 ? 4.781 1.304 17.460 1.00 97.69 78 GLN A C 1
ATOM 606 O O . GLN A 1 78 ? 4.167 2.319 17.777 1.00 97.69 78 GLN A O 1
ATOM 611 N N . LEU A 1 79 ? 4.210 0.261 16.874 1.00 98.00 79 LEU A N 1
ATOM 612 C CA . LEU A 1 79 ? 2.803 0.204 16.508 1.00 98.00 79 LEU A CA 1
ATOM 613 C C . LEU A 1 79 ? 2.210 -1.111 16.996 1.00 98.00 79 LEU A C 1
ATOM 615 O O . LEU A 1 79 ? 2.776 -2.178 16.761 1.00 98.00 79 LEU A O 1
ATOM 619 N N . ASP A 1 80 ? 1.035 -1.017 17.594 1.00 98.19 80 ASP A N 1
ATOM 620 C CA . ASP A 1 80 ? 0.173 -2.141 17.913 1.00 98.19 80 ASP A CA 1
ATOM 621 C C . ASP A 1 80 ? -1.068 -2.038 17.032 1.00 98.19 80 ASP A C 1
ATOM 623 O O . ASP A 1 80 ? -1.681 -0.973 16.917 1.00 98.19 80 ASP A O 1
ATOM 627 N N . ALA A 1 81 ? -1.446 -3.132 16.384 1.00 97.81 81 ALA A N 1
ATOM 628 C CA . ALA A 1 81 ? -2.621 -3.173 15.535 1.00 97.81 81 ALA A CA 1
ATOM 629 C C . ALA A 1 81 ? -3.594 -4.259 15.967 1.00 97.81 81 ALA A C 1
ATOM 631 O O . ALA A 1 81 ? -3.217 -5.404 16.217 1.00 97.81 81 ALA A O 1
ATOM 632 N N . GLN A 1 82 ? -4.873 -3.894 15.976 1.00 97.31 82 GLN A N 1
ATOM 633 C CA . GLN A 1 82 ? -5.973 -4.817 16.202 1.00 97.31 82 GLN A CA 1
ATOM 634 C C . GLN A 1 82 ? -6.582 -5.215 14.863 1.00 97.31 82 GLN A C 1
ATOM 636 O O . GLN A 1 82 ? -6.960 -4.355 14.061 1.00 97.31 82 GLN A O 1
ATOM 641 N N . ARG A 1 83 ? -6.736 -6.521 14.639 1.00 96.25 83 ARG A N 1
ATOM 642 C CA . ARG A 1 83 ? -7.419 -7.066 13.463 1.00 96.25 83 ARG A CA 1
ATOM 643 C C . ARG A 1 83 ? -8.873 -6.593 13.398 1.00 96.25 83 ARG A C 1
ATOM 645 O O . ARG A 1 83 ? -9.611 -6.715 14.374 1.00 96.25 83 ARG A O 1
ATOM 652 N N . LEU A 1 84 ? -9.299 -6.132 12.223 1.00 96.19 84 LEU A N 1
ATOM 653 C CA . LEU A 1 84 ? -10.689 -5.791 11.924 1.00 96.19 84 LEU A CA 1
ATOM 654 C C . LEU A 1 84 ? -11.294 -6.836 10.979 1.00 96.19 84 LEU A C 1
ATOM 656 O O . LEU A 1 84 ? -10.713 -7.189 9.954 1.00 96.19 84 LEU A O 1
ATOM 660 N N . GLY A 1 85 ? -12.478 -7.341 11.331 1.00 94.38 85 GLY A N 1
ATOM 661 C CA . GLY A 1 85 ? -13.195 -8.333 10.529 1.00 94.38 85 GLY A C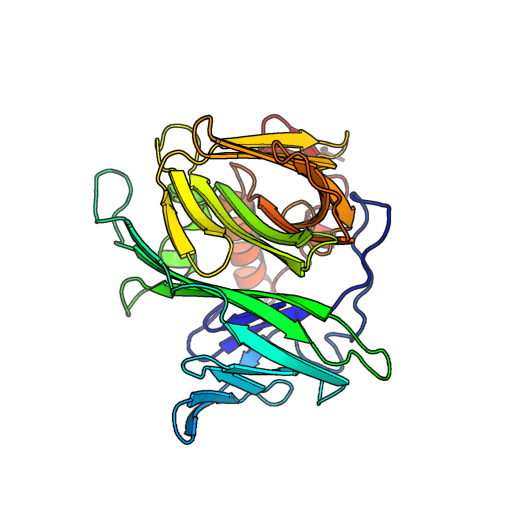A 1
ATOM 662 C C . GLY A 1 85 ? -12.519 -9.705 10.516 1.00 94.38 85 GLY A C 1
ATOM 663 O O . GLY A 1 85 ? -11.947 -10.139 11.510 1.00 94.38 85 GLY A O 1
ATOM 664 N N . GLN A 1 86 ? -12.631 -10.418 9.400 1.00 94.00 86 GLN A N 1
ATOM 665 C CA . GLN A 1 86 ? -11.973 -11.690 9.086 1.00 94.00 86 GLN A CA 1
ATOM 666 C C . GLN A 1 86 ? -10.826 -11.487 8.088 1.00 94.00 86 GLN A C 1
ATOM 668 O O . GLN A 1 86 ? -10.902 -10.595 7.248 1.00 94.00 86 GLN A O 1
ATOM 673 N N . THR A 1 87 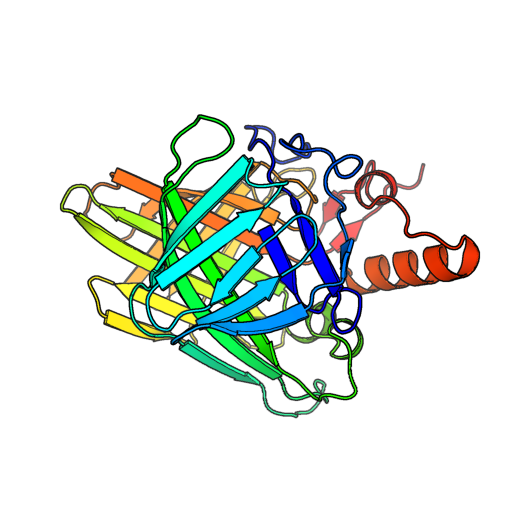? -9.812 -12.357 8.143 1.00 92.62 87 THR A N 1
ATOM 674 C CA . THR A 1 87 ? -8.824 -12.508 7.061 1.00 92.62 87 THR A CA 1
ATOM 675 C C . THR A 1 87 ? -9.528 -13.006 5.806 1.00 92.62 87 THR A C 1
ATOM 677 O O . THR A 1 87 ? -10.275 -13.986 5.870 1.00 92.62 87 THR A O 1
ATOM 680 N N . VAL A 1 88 ? -9.263 -12.372 4.669 1.00 92.69 88 VAL A N 1
ATOM 681 C CA . VA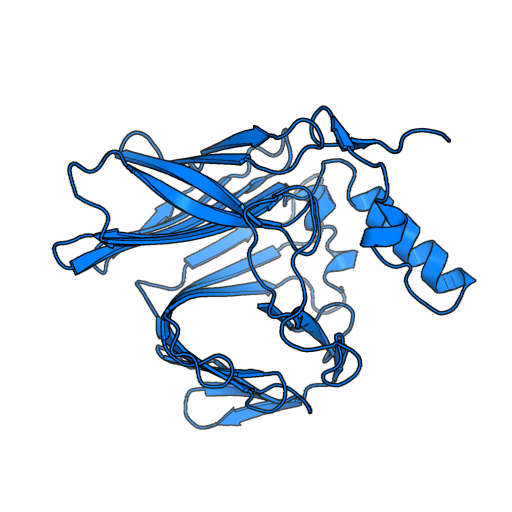L A 1 88 ? -9.786 -12.819 3.376 1.00 92.69 88 VAL A CA 1
ATOM 682 C C . VAL A 1 88 ? -8.685 -13.534 2.607 1.00 92.69 88 VAL A C 1
ATOM 684 O O . VAL A 1 88 ? -7.500 -13.283 2.803 1.00 92.69 88 VAL A O 1
ATOM 687 N N . THR A 1 89 ? -9.066 -14.516 1.796 1.00 93.25 89 THR A N 1
ATOM 688 C CA . THR A 1 89 ? -8.128 -15.289 0.985 1.00 93.25 89 THR A CA 1
ATOM 689 C C . THR A 1 89 ? -8.599 -15.311 -0.453 1.00 93.25 89 THR A C 1
ATOM 691 O O . THR A 1 89 ? -9.732 -15.710 -0.725 1.00 93.25 89 THR A O 1
ATOM 694 N N . TYR A 1 90 ? -7.711 -14.929 -1.364 1.00 89.94 90 TYR A N 1
ATOM 695 C CA . TYR A 1 90 ? -7.932 -15.023 -2.801 1.00 89.94 90 TYR A CA 1
ATOM 696 C C . TYR A 1 90 ? -6.958 -16.024 -3.388 1.00 89.94 90 TYR A C 1
ATOM 698 O O . TYR A 1 90 ? -5.805 -16.114 -2.975 1.00 89.94 90 TYR A O 1
ATOM 706 N N . SER A 1 91 ? -7.421 -16.789 -4.367 1.00 91.06 91 SER A N 1
ATOM 707 C CA . SER A 1 91 ? -6.569 -17.707 -5.107 1.00 91.06 91 SER A CA 1
ATOM 708 C C . SER A 1 91 ? -6.730 -17.446 -6.590 1.00 91.06 91 SER A C 1
ATOM 710 O O . SER A 1 91 ? -7.845 -17.435 -7.111 1.00 91.06 91 SER A O 1
ATOM 712 N N . VAL A 1 92 ? -5.602 -17.240 -7.259 1.00 89.75 92 VAL A N 1
ATOM 713 C CA . VAL A 1 92 ? -5.510 -17.228 -8.710 1.00 89.75 92 VAL A CA 1
ATOM 714 C C . VAL A 1 92 ? -4.886 -18.554 -9.131 1.00 89.75 92 VAL A C 1
ATOM 716 O O . VAL A 1 92 ? -3.695 -18.773 -8.882 1.00 89.75 92 VAL A O 1
ATOM 719 N N . PRO A 1 93 ? -5.673 -19.472 -9.720 1.00 91.75 93 PRO A N 1
ATOM 720 C CA . PRO A 1 93 ? -5.153 -20.754 -10.156 1.00 91.75 93 PRO A CA 1
ATOM 721 C C . PRO A 1 93 ? -4.220 -20.581 -11.356 1.00 91.75 93 PRO A C 1
ATOM 723 O O . PRO A 1 93 ? -4.230 -19.560 -12.047 1.00 91.75 93 PRO A O 1
ATOM 726 N N . GLN A 1 94 ? -3.440 -21.624 -11.626 1.00 92.50 94 GLN A N 1
ATOM 727 C CA . GLN A 1 94 ? -2.712 -21.737 -12.882 1.00 92.50 94 GLN A CA 1
ATOM 728 C C . GLN A 1 94 ? -3.703 -21.732 -14.055 1.00 92.50 94 GLN A C 1
ATOM 730 O O . GLN A 1 94 ? -4.692 -22.466 -14.038 1.00 92.50 94 GLN A O 1
ATOM 735 N N . GLN A 1 95 ? -3.422 -20.920 -15.071 1.00 90.62 95 GLN A N 1
ATOM 736 C CA . GLN A 1 95 ? -4.255 -20.761 -16.263 1.00 90.62 95 GLN A CA 1
ATOM 737 C C . GLN A 1 95 ? -3.433 -20.208 -17.434 1.00 90.62 95 GLN A C 1
ATOM 739 O O . GLN A 1 95 ? -2.285 -19.794 -17.261 1.00 90.62 95 GLN A O 1
ATOM 744 N N . ASP A 1 96 ? -4.017 -20.179 -18.631 1.00 88.38 96 ASP A N 1
ATOM 745 C CA . ASP A 1 96 ? -3.360 -19.613 -19.809 1.00 88.38 96 ASP A CA 1
ATOM 746 C C . ASP A 1 96 ? -2.934 -18.158 -19.546 1.00 88.38 96 ASP A C 1
ATOM 748 O O . ASP A 1 96 ? -3.730 -17.311 -19.145 1.00 88.38 96 ASP A O 1
ATOM 752 N N . GLY A 1 97 ? -1.646 -17.870 -19.746 1.00 84.00 97 GLY A N 1
ATOM 753 C CA . GLY A 1 97 ? -1.057 -16.556 -19.473 1.00 84.00 97 GLY A CA 1
ATOM 754 C C . GLY A 1 97 ? -0.611 -16.320 -18.023 1.00 84.00 97 GLY A C 1
ATOM 755 O O . GLY A 1 97 ? 0.060 -15.311 -17.780 1.00 84.00 97 GLY A O 1
ATOM 756 N N . TYR A 1 98 ? -0.903 -17.242 -17.096 1.00 86.75 98 TYR A N 1
ATOM 757 C CA . TYR A 1 98 ? -0.464 -17.194 -15.699 1.00 86.75 98 TYR A CA 1
ATOM 758 C C . TYR A 1 98 ? -0.102 -18.586 -15.149 1.00 86.75 98 TYR A C 1
ATOM 760 O O . TYR A 1 98 ? -0.942 -19.347 -14.670 1.00 86.75 98 TYR A O 1
ATOM 768 N N . GLU A 1 99 ? 1.183 -18.925 -15.228 1.00 89.12 99 GLU A N 1
ATOM 769 C CA . GLU A 1 99 ? 1.686 -20.283 -14.975 1.00 89.12 99 GLU A CA 1
ATOM 770 C C . GLU A 1 99 ? 1.891 -20.611 -13.493 1.00 89.12 99 GLU A C 1
ATOM 772 O O . GLU A 1 99 ? 1.968 -21.781 -13.112 1.00 89.12 99 GLU A O 1
ATOM 777 N N . HIS A 1 100 ? 2.028 -19.591 -12.650 1.00 89.50 100 HIS A N 1
ATOM 778 C CA . HIS A 1 100 ? 2.415 -19.751 -11.255 1.00 89.50 100 HIS A CA 1
ATOM 779 C C . HIS A 1 100 ? 1.220 -19.423 -10.375 1.00 89.50 100 HIS A C 1
ATOM 781 O O . HIS A 1 100 ? 0.928 -18.245 -10.200 1.00 89.50 100 HIS A O 1
ATOM 787 N N . PRO A 1 101 ? 0.506 -20.428 -9.836 1.00 90.69 101 PRO A N 1
ATOM 788 C CA . PRO A 1 101 ? -0.654 -20.158 -9.006 1.00 90.69 101 PRO A CA 1
ATOM 789 C C . PRO A 1 101 ? -0.243 -19.290 -7.819 1.00 90.69 101 PRO A C 1
ATOM 791 O O . PRO A 1 101 ? 0.837 -19.469 -7.246 1.00 90.69 101 PRO A O 1
ATOM 794 N N . THR A 1 102 ? -1.124 -18.369 -7.455 1.00 90.38 102 THR A N 1
ATOM 795 C CA . THR A 1 102 ? -0.885 -17.430 -6.365 1.00 90.38 102 THR A CA 1
ATOM 796 C C . THR A 1 102 ? -2.058 -17.452 -5.412 1.00 90.38 102 THR A C 1
ATOM 798 O O . THR A 1 102 ? -3.217 -17.493 -5.822 1.00 90.38 102 THR A O 1
ATOM 801 N N . MET A 1 103 ? -1.751 -17.450 -4.124 1.00 91.19 103 MET A N 1
ATOM 802 C CA . MET A 1 103 ? -2.721 -17.277 -3.060 1.00 91.19 103 MET A CA 1
ATOM 803 C C . MET A 1 103 ? -2.344 -16.034 -2.278 1.00 91.19 103 MET A C 1
ATOM 805 O O . MET A 1 103 ? -1.197 -15.861 -1.895 1.00 91.19 103 MET A O 1
ATOM 809 N N . GLU A 1 104 ? -3.320 -15.191 -2.024 1.00 90.75 104 GLU A N 1
ATOM 810 C CA . GLU A 1 104 ? -3.183 -13.980 -1.241 1.00 90.75 104 GLU A CA 1
ATOM 811 C C . GLU A 1 104 ? -4.003 -14.170 0.038 1.00 90.75 104 GLU A C 1
ATOM 813 O O . GLU A 1 104 ? -5.115 -14.706 -0.013 1.00 90.75 104 GLU A O 1
ATOM 818 N N . ARG A 1 105 ? -3.428 -13.817 1.189 1.00 93.00 105 ARG A N 1
ATOM 819 C CA . ARG A 1 105 ? -4.133 -13.730 2.468 1.00 93.00 105 ARG A CA 1
ATOM 820 C C . ARG A 1 105 ? -3.979 -12.322 3.024 1.00 93.00 105 ARG A C 1
ATOM 822 O O . ARG A 1 105 ? -2.922 -12.008 3.571 1.00 93.00 105 ARG A O 1
ATOM 829 N N . SER A 1 106 ? -5.067 -11.563 2.974 1.00 92.50 106 SER A N 1
ATOM 830 C CA . SER A 1 106 ? -5.102 -10.178 3.427 1.00 92.50 106 SER A CA 1
ATOM 831 C C . SER A 1 106 ? -5.776 -10.075 4.782 1.00 92.50 106 SER A C 1
ATOM 833 O O . SER A 1 106 ? -6.843 -10.657 5.030 1.00 92.50 106 SER A O 1
ATOM 835 N N . THR A 1 107 ? -5.147 -9.330 5.681 1.00 94.06 107 THR A N 1
ATOM 836 C CA . THR A 1 107 ? -5.684 -9.010 6.996 1.00 94.06 107 THR A CA 1
ATOM 837 C C . THR A 1 107 ? -5.562 -7.525 7.259 1.00 94.06 107 THR A C 1
ATOM 839 O O . THR A 1 107 ? -4.458 -6.993 7.310 1.00 94.06 107 THR A O 1
ATOM 842 N N . MET A 1 108 ? -6.697 -6.880 7.510 1.00 95.38 108 MET A N 1
ATOM 843 C CA . MET A 1 108 ? -6.740 -5.468 7.864 1.00 95.38 108 MET A CA 1
ATOM 844 C C . MET A 1 108 ? -6.855 -5.257 9.374 1.00 95.38 108 MET A C 1
ATOM 846 O O . MET A 1 108 ? -7.326 -6.123 10.119 1.00 95.38 108 MET A O 1
ATOM 850 N N . GLY A 1 109 ? -6.495 -4.062 9.820 1.00 96.06 109 GLY A N 1
ATOM 851 C CA . GLY A 1 109 ? -6.622 -3.643 11.202 1.00 96.06 109 GLY A CA 1
ATOM 852 C C . GLY A 1 109 ? -6.619 -2.131 11.374 1.00 96.06 109 GLY A C 1
ATOM 853 O O . GLY A 1 109 ? -6.453 -1.375 10.414 1.00 96.06 109 GLY A O 1
ATOM 854 N N . LYS A 1 110 ? -6.774 -1.700 12.625 1.00 97.19 110 LYS A N 1
ATOM 855 C CA . LYS A 1 110 ? -6.466 -0.333 13.055 1.00 97.19 110 LYS A CA 1
ATOM 856 C C . LYS A 1 110 ? -5.207 -0.385 13.912 1.00 97.19 110 LYS A C 1
ATOM 858 O O . LYS A 1 110 ? -5.161 -1.159 14.866 1.00 97.19 110 LYS A O 1
ATOM 863 N N . ALA A 1 111 ? -4.206 0.408 13.549 1.00 98.00 111 ALA A N 1
ATOM 864 C CA . ALA A 1 111 ? -2.985 0.590 14.317 1.00 98.00 111 ALA A CA 1
ATOM 865 C C . ALA A 1 111 ? -3.085 1.818 15.218 1.00 98.00 111 ALA A C 1
ATOM 867 O O . ALA A 1 111 ? -3.665 2.837 14.837 1.00 98.00 111 ALA A O 1
ATOM 868 N N . VAL A 1 112 ? -2.456 1.720 16.381 1.00 98.44 112 VAL A N 1
ATOM 869 C CA . VAL A 1 112 ? -2.130 2.827 17.278 1.00 98.44 112 VAL A CA 1
ATOM 870 C C . VAL A 1 112 ? -0.684 2.668 17.732 1.00 98.44 112 VAL A C 1
ATOM 872 O O . VAL A 1 112 ? -0.149 1.564 17.741 1.00 98.44 112 VAL A O 1
ATOM 875 N N . GLY A 1 113 ? -0.030 3.757 18.107 1.00 98.00 113 GLY A N 1
ATOM 876 C CA . GLY A 1 113 ? 1.327 3.683 18.631 1.00 98.00 113 GLY A CA 1
ATOM 877 C C . GLY A 1 113 ? 2.046 5.011 18.525 1.00 98.00 113 GLY A C 1
ATOM 878 O O . GLY A 1 113 ? 1.441 6.059 18.751 1.00 98.00 113 GLY A O 1
ATOM 879 N N . ARG A 1 114 ? 3.333 4.970 18.183 1.00 97.62 114 ARG A N 1
ATOM 880 C CA . ARG A 1 114 ? 4.181 6.155 18.060 1.00 97.62 114 ARG A CA 1
ATOM 881 C C . ARG A 1 114 ? 5.199 6.064 16.929 1.00 97.62 114 ARG A C 1
ATOM 883 O O . ARG A 1 114 ? 5.682 4.983 16.582 1.00 97.62 114 ARG A O 1
ATOM 890 N N . ILE A 1 115 ? 5.560 7.235 16.417 1.00 96.00 115 ILE A N 1
ATOM 891 C CA . ILE A 1 115 ? 6.727 7.467 15.563 1.00 96.00 115 ILE A CA 1
ATOM 892 C C . ILE A 1 115 ? 7.560 8.552 16.248 1.00 96.00 115 ILE A C 1
ATOM 894 O O . ILE A 1 115 ? 7.111 9.681 16.410 1.00 96.00 115 ILE A O 1
ATOM 898 N N . GLY A 1 116 ? 8.760 8.203 16.707 1.00 95.06 116 GLY A N 1
ATOM 899 C CA . GLY A 1 116 ? 9.501 9.013 17.667 1.00 95.06 116 GLY A CA 1
ATOM 900 C C . GLY A 1 116 ? 8.688 9.182 18.951 1.00 95.06 116 GLY A C 1
ATOM 901 O O . GLY A 1 116 ? 8.280 8.193 19.568 1.00 95.06 116 GLY A O 1
ATOM 902 N N . ASP A 1 117 ? 8.434 10.434 19.320 1.00 95.06 117 ASP A N 1
ATOM 903 C CA . ASP A 1 117 ? 7.610 10.799 20.476 1.00 95.06 117 ASP A CA 1
ATOM 904 C C . ASP A 1 117 ? 6.148 11.100 20.097 1.00 95.06 117 ASP A C 1
ATOM 906 O O . ASP A 1 117 ? 5.310 11.297 20.980 1.00 95.06 117 ASP A O 1
ATOM 910 N N . ASP A 1 118 ? 5.821 11.120 18.800 1.00 96.69 118 ASP A N 1
ATOM 911 C CA . ASP A 1 118 ? 4.500 11.514 18.321 1.00 96.69 118 ASP A CA 1
ATOM 912 C C . ASP A 1 118 ? 3.534 10.321 18.343 1.00 96.69 118 ASP A C 1
ATOM 914 O O . ASP A 1 118 ? 3.826 9.287 17.727 1.00 96.69 118 ASP A O 1
ATOM 918 N N . PRO A 1 119 ? 2.372 10.433 19.015 1.00 97.75 119 PRO A N 1
ATOM 919 C CA . PRO A 1 119 ? 1.348 9.404 18.961 1.00 97.75 119 PRO A CA 1
ATOM 920 C C . PRO A 1 119 ? 0.707 9.371 17.573 1.00 97.75 119 PRO A C 1
ATOM 922 O O . PRO A 1 119 ? 0.387 10.409 16.992 1.00 97.75 119 PRO A O 1
ATOM 925 N N . VAL A 1 120 ? 0.472 8.167 17.060 1.00 97.19 120 VAL A N 1
ATOM 926 C CA . VAL A 1 120 ? -0.139 7.953 15.746 1.00 97.19 120 VAL A CA 1
ATOM 927 C C . VAL A 1 120 ? -1.249 6.915 15.817 1.00 97.19 120 VAL A C 1
ATOM 929 O O . VAL A 1 120 ? -1.218 5.990 16.630 1.00 97.19 120 VAL A O 1
ATOM 932 N N . GLU A 1 121 ? -2.220 7.055 14.923 1.00 97.62 121 GLU A N 1
ATOM 933 C CA . GLU A 1 121 ? -3.208 6.029 14.611 1.00 97.62 121 GLU A CA 1
ATOM 934 C C . GLU A 1 121 ? -3.374 5.914 13.096 1.00 97.62 121 GLU A C 1
ATOM 936 O O . GLU A 1 121 ? -3.125 6.868 12.353 1.00 97.62 121 GLU A O 1
ATOM 941 N N . GLY A 1 122 ? -3.783 4.740 12.623 1.00 96.50 122 GLY A N 1
ATOM 942 C CA . GLY A 1 122 ? -3.922 4.524 11.193 1.00 96.50 122 GLY A CA 1
ATOM 943 C C . GLY A 1 122 ? -4.522 3.192 10.794 1.00 96.50 122 GLY A C 1
ATOM 944 O O . GLY A 1 122 ? -4.839 2.334 11.617 1.00 96.50 122 GLY A O 1
ATOM 945 N N . LEU A 1 123 ? -4.654 3.025 9.485 1.00 96.25 123 LEU A N 1
ATOM 946 C CA . LEU A 1 123 ? -4.916 1.738 8.861 1.00 96.25 123 LEU A CA 1
ATOM 947 C C . LEU A 1 123 ? -3.693 0.823 9.003 1.00 96.25 123 LEU A C 1
ATOM 949 O O . LEU A 1 123 ? -2.558 1.239 8.775 1.00 96.25 123 LEU A O 1
ATOM 953 N N . PHE A 1 124 ? -3.948 -0.442 9.309 1.00 95.62 124 PHE A N 1
ATOM 954 C CA . PHE A 1 124 ? -2.965 -1.514 9.274 1.00 95.62 124 PHE A CA 1
ATOM 955 C C . PHE A 1 124 ? -3.390 -2.570 8.254 1.00 95.62 124 PHE A C 1
ATOM 957 O O . PHE A 1 124 ? -4.575 -2.892 8.156 1.00 95.62 124 PHE A O 1
ATOM 964 N N . MET A 1 125 ? -2.434 -3.111 7.505 1.00 93.44 125 MET A N 1
ATOM 965 C CA . MET A 1 125 ? -2.677 -4.183 6.543 1.00 93.44 125 MET A CA 1
ATOM 966 C C . MET A 1 125 ? -1.506 -5.160 6.542 1.00 93.44 125 MET A C 1
ATOM 968 O O . MET A 1 125 ? -0.348 -4.748 6.620 1.00 93.44 125 MET A O 1
ATOM 972 N N . ILE A 1 126 ? -1.822 -6.447 6.434 1.00 92.50 126 ILE A N 1
ATOM 973 C CA . ILE A 1 126 ? -0.873 -7.526 6.183 1.00 92.50 126 ILE A CA 1
ATOM 974 C C . ILE A 1 126 ? -1.383 -8.309 4.987 1.00 92.50 126 ILE A C 1
ATOM 976 O O . ILE A 1 126 ? -2.378 -9.026 5.100 1.00 92.50 126 ILE A O 1
ATOM 980 N N . ASP A 1 127 ? -0.652 -8.210 3.887 1.00 90.19 127 ASP A N 1
ATOM 981 C CA . ASP A 1 127 ? -0.901 -8.991 2.686 1.00 90.19 127 ASP A CA 1
ATOM 982 C C . ASP A 1 127 ? 0.191 -10.056 2.573 1.00 90.19 127 ASP A C 1
ATOM 984 O O . ASP A 1 127 ? 1.383 -9.758 2.450 1.00 90.19 127 ASP A O 1
ATOM 988 N N . LEU A 1 128 ? -0.209 -11.323 2.675 1.00 89.56 128 LEU A N 1
ATOM 989 C CA . LEU A 1 128 ? 0.690 -12.466 2.544 1.00 89.56 128 LEU A CA 1
ATOM 990 C C . LEU A 1 128 ? 0.425 -13.147 1.207 1.00 89.56 128 LEU A C 1
ATOM 992 O O . LEU A 1 128 ? -0.592 -13.819 1.026 1.00 89.56 128 LEU A O 1
ATOM 996 N N . ILE A 1 129 ? 1.358 -12.975 0.274 1.00 88.19 129 ILE A N 1
ATOM 997 C CA . ILE A 1 129 ? 1.269 -13.539 -1.070 1.00 88.19 129 ILE A CA 1
ATOM 998 C C . ILE A 1 129 ? 2.145 -14.790 -1.144 1.00 88.19 129 ILE A C 1
ATOM 1000 O O . ILE A 1 129 ? 3.356 -14.747 -0.943 1.00 88.19 129 ILE A O 1
ATOM 1004 N N . TYR A 1 130 ? 1.515 -15.915 -1.454 1.00 88.62 130 TYR A N 1
ATOM 1005 C CA . TYR A 1 130 ? 2.126 -17.229 -1.565 1.00 88.62 130 TYR A CA 1
ATOM 1006 C C . TYR A 1 130 ? 2.097 -17.699 -3.012 1.00 88.62 130 TYR A C 1
ATOM 1008 O O . TYR A 1 130 ? 1.075 -17.605 -3.691 1.00 88.62 130 TYR A O 1
ATOM 1016 N N . SER A 1 131 ? 3.197 -18.296 -3.453 1.00 90.06 131 SER A N 1
ATOM 1017 C CA . SER A 1 131 ? 3.265 -19.043 -4.706 1.00 90.06 131 SER A CA 1
ATOM 1018 C C . SER A 1 131 ? 4.154 -20.274 -4.509 1.00 90.06 131 SER A C 1
ATOM 1020 O O . SER A 1 131 ? 4.290 -20.789 -3.395 1.00 90.06 131 SER A O 1
ATOM 1022 N N . ARG A 1 132 ? 4.742 -20.787 -5.588 1.00 88.12 132 ARG A N 1
ATOM 1023 C CA . ARG A 1 132 ? 5.661 -21.919 -5.526 1.00 88.12 132 ARG A CA 1
ATOM 1024 C C . ARG A 1 132 ? 6.913 -21.583 -4.695 1.00 88.12 132 ARG A C 1
ATOM 1026 O O . ARG A 1 132 ? 7.456 -20.491 -4.833 1.00 88.12 132 ARG A O 1
ATOM 1033 N N . PRO A 1 133 ? 7.430 -22.530 -3.892 1.00 86.38 133 PRO A N 1
ATOM 1034 C CA . PRO A 1 133 ? 8.553 -22.280 -2.980 1.00 86.38 133 PRO A CA 1
ATOM 1035 C C . PRO A 1 133 ? 9.912 -22.112 -3.682 1.00 86.38 133 PRO A C 1
ATOM 1037 O O . PRO A 1 133 ? 10.886 -21.655 -3.073 1.00 86.38 133 PRO A O 1
ATOM 1040 N N . ASP A 1 134 ? 10.014 -22.529 -4.944 1.00 86.25 134 ASP A N 1
ATOM 1041 C CA . ASP A 1 134 ? 11.217 -22.388 -5.760 1.00 86.25 134 ASP A CA 1
ATOM 1042 C C . ASP A 1 134 ? 11.347 -21.012 -6.421 1.00 86.25 134 ASP A C 1
ATOM 1044 O O . ASP A 1 134 ? 12.444 -20.682 -6.856 1.00 86.25 134 ASP A O 1
ATOM 1048 N N . LEU A 1 135 ? 10.284 -20.201 -6.420 1.00 83.31 135 LEU A N 1
ATOM 1049 C CA . LEU A 1 135 ? 10.259 -18.885 -7.051 1.00 83.31 135 LEU A CA 1
ATOM 1050 C C . LEU A 1 135 ? 10.394 -17.762 -6.017 1.00 83.31 135 LEU A C 1
ATOM 1052 O O . LEU A 1 135 ? 9.888 -17.841 -4.897 1.00 83.31 135 LEU A O 1
ATOM 1056 N N . THR A 1 136 ? 11.066 -16.693 -6.413 1.00 80.31 136 THR A N 1
ATOM 1057 C CA . THR A 1 136 ? 11.006 -15.374 -5.778 1.00 80.31 136 THR A CA 1
ATOM 1058 C C . THR A 1 136 ? 9.759 -14.619 -6.236 1.00 80.31 136 THR A C 1
ATOM 1060 O O . THR A 1 136 ? 9.155 -14.953 -7.257 1.00 80.31 136 THR A O 1
ATOM 1063 N N . PHE A 1 137 ? 9.390 -13.552 -5.520 1.00 78.94 137 PHE A N 1
ATOM 1064 C CA . PHE A 1 137 ? 8.249 -12.711 -5.895 1.00 78.94 137 PHE A CA 1
ATOM 1065 C C . PHE A 1 137 ? 8.360 -12.179 -7.335 1.00 78.94 137 PHE A C 1
ATOM 1067 O O . PHE A 1 137 ? 7.392 -12.253 -8.090 1.00 78.94 137 PHE A O 1
ATOM 1074 N N . GLY A 1 138 ? 9.551 -11.736 -7.754 1.00 79.31 138 GLY A N 1
ATOM 1075 C CA . GLY A 1 138 ? 9.796 -11.275 -9.126 1.00 79.31 138 GLY A CA 1
ATOM 1076 C C . GLY A 1 138 ? 9.593 -12.372 -10.178 1.00 79.31 138 GLY A C 1
ATOM 1077 O O . GLY A 1 138 ? 8.982 -12.127 -11.216 1.00 79.31 138 GLY A O 1
ATOM 1078 N N . GLU A 1 139 ? 10.019 -13.604 -9.889 1.00 84.56 139 GLU A N 1
ATOM 1079 C CA . GLU A 1 139 ? 9.861 -14.750 -10.799 1.00 84.56 139 GLU A CA 1
ATOM 1080 C C . GLU A 1 139 ? 8.401 -15.202 -10.948 1.00 84.56 139 GLU A C 1
ATOM 1082 O O . GLU A 1 139 ? 8.046 -15.794 -11.965 1.00 84.56 139 GLU A O 1
ATOM 1087 N N . THR A 1 140 ? 7.515 -14.869 -9.999 1.00 85.50 140 THR A N 1
ATOM 1088 C CA . THR A 1 140 ? 6.068 -15.115 -10.164 1.00 85.50 140 THR A CA 1
ATOM 1089 C C . THR A 1 140 ? 5.424 -14.239 -11.243 1.00 85.50 140 THR A C 1
ATOM 1091 O O . THR A 1 140 ? 4.296 -14.506 -11.663 1.00 85.50 140 THR A O 1
ATOM 1094 N N . MET A 1 141 ? 6.111 -13.175 -11.685 1.00 85.06 141 MET A N 1
ATOM 1095 C CA . MET A 1 141 ? 5.609 -12.192 -12.651 1.00 85.06 141 MET A CA 1
ATOM 1096 C C . MET A 1 141 ? 4.300 -11.515 -12.201 1.00 85.06 141 MET A C 1
ATOM 1098 O O . MET A 1 141 ? 3.525 -11.036 -13.035 1.00 85.06 141 MET A O 1
ATOM 1102 N N . PHE A 1 142 ? 4.042 -11.467 -10.889 1.00 85.06 142 PHE A N 1
ATOM 1103 C CA . PHE A 1 142 ? 2.810 -10.953 -10.287 1.00 85.06 142 PHE A CA 1
ATOM 1104 C C . PHE A 1 142 ? 2.455 -9.535 -10.758 1.00 85.06 142 PHE A C 1
ATOM 1106 O O . PHE A 1 142 ? 1.353 -9.320 -11.272 1.00 85.06 142 PHE A O 1
ATOM 1113 N N . THR A 1 143 ? 3.410 -8.602 -10.678 1.00 84.88 143 THR A N 1
ATOM 1114 C CA . THR A 1 143 ? 3.281 -7.191 -11.106 1.00 84.88 143 THR A CA 1
ATOM 1115 C C . THR A 1 143 ? 3.036 -7.041 -12.610 1.00 84.88 143 THR A C 1
ATOM 1117 O O . THR A 1 143 ? 2.438 -6.067 -13.060 1.00 84.88 143 THR A O 1
ATOM 1120 N N . ARG A 1 144 ? 3.452 -8.027 -13.413 1.00 86.19 144 ARG A N 1
ATOM 1121 C CA . ARG A 1 144 ? 3.360 -7.991 -14.882 1.00 86.19 144 ARG A CA 1
ATOM 1122 C C . ARG A 1 144 ? 2.105 -8.650 -15.433 1.00 86.19 144 ARG A C 1
ATOM 1124 O O . ARG A 1 144 ? 1.664 -8.299 -16.524 1.00 86.19 144 ARG A O 1
ATOM 1131 N N . LYS A 1 145 ? 1.584 -9.662 -14.740 1.00 86.94 145 LYS A N 1
ATOM 1132 C CA . LYS A 1 145 ? 0.516 -10.528 -15.258 1.00 86.94 145 LYS A CA 1
ATOM 1133 C C . LYS A 1 145 ? -0.829 -10.281 -14.602 1.00 86.94 145 LYS A C 1
ATOM 1135 O O . LYS A 1 145 ? -1.844 -10.373 -15.284 1.00 86.94 145 LYS A O 1
ATOM 1140 N N . ILE A 1 146 ? -0.839 -9.970 -13.308 1.00 88.25 146 ILE A N 1
ATOM 1141 C CA . ILE A 1 146 ? -2.084 -9.815 -12.557 1.00 88.25 146 ILE A CA 1
ATOM 1142 C C . ILE A 1 146 ? -2.189 -8.415 -12.010 1.00 88.25 146 ILE A C 1
ATOM 1144 O O . ILE A 1 146 ? -3.149 -7.727 -12.319 1.00 88.25 146 ILE A O 1
ATOM 1148 N N . HIS A 1 147 ? -1.236 -7.987 -11.199 1.00 90.62 147 HIS A N 1
ATOM 1149 C CA . HIS A 1 147 ? -1.421 -6.806 -10.386 1.00 90.62 147 HIS A CA 1
ATOM 1150 C C . HIS A 1 147 ? -1.340 -5.516 -11.212 1.00 90.62 147 HIS A C 1
ATOM 1152 O O . HIS A 1 147 ? -0.425 -5.352 -12.015 1.00 90.62 147 HIS A O 1
ATOM 1158 N N . ASN A 1 148 ? -2.303 -4.609 -11.018 1.00 93.44 148 ASN A N 1
ATOM 1159 C CA . ASN A 1 148 ? -2.330 -3.300 -11.670 1.00 93.44 148 ASN A CA 1
ATOM 1160 C C . ASN A 1 148 ? -2.660 -2.182 -10.680 1.00 93.44 148 ASN A C 1
ATOM 1162 O O . ASN A 1 148 ? -1.871 -1.253 -10.566 1.00 93.44 148 ASN A O 1
ATOM 1166 N N . TYR A 1 149 ? -3.788 -2.274 -9.970 1.00 95.94 149 TYR A N 1
ATOM 1167 C CA . TYR A 1 149 ? -4.099 -1.369 -8.860 1.00 95.94 149 TYR A CA 1
ATOM 1168 C C . TYR A 1 149 ? -4.425 -2.154 -7.616 1.00 95.94 149 TYR A C 1
ATOM 1170 O O . TYR A 1 149 ? -5.206 -3.102 -7.676 1.00 95.94 149 TYR A O 1
ATOM 1178 N N . TRP A 1 150 ? -3.931 -1.669 -6.495 1.00 95.19 150 TRP A N 1
ATOM 1179 C CA . TRP A 1 150 ? -4.328 -2.119 -5.181 1.00 95.19 150 TRP A CA 1
ATOM 1180 C C . TRP A 1 150 ? -4.590 -0.909 -4.318 1.00 95.19 150 TRP A C 1
ATOM 1182 O O . TRP A 1 150 ? -3.895 0.094 -4.409 1.00 95.19 150 TRP A O 1
ATOM 1192 N N . MET A 1 151 ? -5.610 -0.973 -3.484 1.00 96.56 151 MET A N 1
ATOM 1193 C CA . MET A 1 151 ? -5.829 0.063 -2.497 1.00 96.56 151 MET A CA 1
ATOM 1194 C C . MET A 1 151 ? -6.308 -0.544 -1.200 1.00 96.56 151 MET A C 1
ATOM 1196 O O . MET A 1 151 ? -7.126 -1.458 -1.203 1.00 96.56 151 MET A O 1
ATOM 1200 N N . ASN A 1 152 ? -5.830 0.017 -0.104 1.00 97.06 152 ASN A N 1
ATOM 1201 C CA . ASN A 1 152 ? -6.268 -0.285 1.242 1.00 97.06 152 ASN A CA 1
ATOM 1202 C C . ASN A 1 152 ? -6.925 0.970 1.804 1.00 97.06 152 ASN A C 1
ATOM 1204 O O . ASN A 1 152 ? -6.477 2.089 1.535 1.00 97.06 152 ASN A O 1
ATOM 1208 N N . TRP A 1 153 ? -7.996 0.812 2.566 1.00 98.19 153 TRP A N 1
ATOM 1209 C CA . TRP A 1 153 ? -8.695 1.954 3.131 1.00 98.19 153 TRP A CA 1
ATOM 1210 C C . TRP A 1 153 ? -9.369 1.620 4.456 1.00 98.19 153 TRP A C 1
ATOM 1212 O O . TRP A 1 153 ? -9.739 0.478 4.730 1.00 98.19 153 TRP A O 1
ATOM 1222 N N . LEU A 1 154 ? -9.523 2.648 5.281 1.00 98.44 154 LEU A N 1
ATOM 1223 C CA . LEU A 1 154 ? -10.292 2.614 6.513 1.00 98.44 154 LEU A CA 1
ATOM 1224 C C . LEU A 1 154 ? -10.944 3.980 6.720 1.00 98.44 154 LEU A C 1
ATOM 1226 O O . LEU A 1 154 ? -10.311 5.022 6.539 1.00 98.44 154 LEU A O 1
ATOM 1230 N N . ILE A 1 155 ? -12.213 3.963 7.097 1.00 98.56 155 ILE A N 1
ATOM 1231 C CA . ILE A 1 155 ? -13.010 5.117 7.490 1.00 98.56 155 ILE A CA 1
ATOM 1232 C C . ILE A 1 155 ? -13.538 4.847 8.890 1.00 98.56 155 ILE A C 1
ATOM 1234 O O . ILE A 1 155 ? -14.106 3.789 9.163 1.00 98.56 155 ILE A O 1
ATOM 1238 N N . GLU A 1 156 ? -13.364 5.834 9.757 1.00 98.19 156 GLU A N 1
ATOM 1239 C CA . GLU A 1 156 ? -14.048 5.934 11.036 1.00 98.19 156 GLU A CA 1
ATOM 1240 C C . GLU A 1 156 ? -15.096 7.035 10.930 1.00 98.19 156 GLU A C 1
ATOM 1242 O O . GLU A 1 156 ? -14.776 8.174 10.581 1.00 98.19 156 GLU A O 1
ATOM 1247 N N . TYR A 1 157 ? -16.350 6.700 11.214 1.00 98.25 157 TYR A N 1
ATOM 1248 C CA . TYR A 1 157 ? -17.457 7.651 11.213 1.00 98.25 157 TYR A CA 1
ATOM 1249 C C . TYR A 1 157 ? -17.626 8.311 12.593 1.00 98.25 157 TYR A C 1
ATOM 1251 O O . TYR A 1 157 ? -17.146 7.805 13.607 1.00 98.25 157 TYR A O 1
ATOM 1259 N N . GLU A 1 158 ? -18.315 9.457 12.657 1.00 97.88 158 GLU A N 1
ATOM 1260 C CA . GLU A 1 158 ? -18.539 10.192 13.920 1.00 97.88 158 GLU A CA 1
ATOM 1261 C C . GLU A 1 158 ? -19.297 9.382 14.989 1.00 97.88 158 GLU A C 1
ATOM 1263 O O . GLU A 1 158 ? -19.138 9.641 16.181 1.00 97.88 158 GLU A O 1
ATOM 1268 N N . ASP A 1 159 ? -20.095 8.393 14.584 1.00 96.69 159 ASP A N 1
ATOM 1269 C CA . ASP A 1 159 ? -20.817 7.491 15.489 1.00 96.69 159 ASP A CA 1
ATOM 1270 C C . ASP A 1 159 ? -19.992 6.276 15.950 1.00 96.69 159 ASP A C 1
ATOM 1272 O O . ASP A 1 159 ? -20.493 5.443 16.706 1.00 96.69 159 ASP A O 1
ATOM 1276 N N . GLY A 1 160 ? -18.723 6.193 15.540 1.00 96.06 160 GLY A N 1
ATOM 1277 C CA . GLY A 1 160 ? -17.790 5.131 15.912 1.00 96.06 160 GLY A CA 1
ATOM 1278 C C . GLY A 1 160 ? -17.856 3.886 15.028 1.00 96.06 160 GLY A C 1
ATOM 1279 O O . GLY A 1 160 ? -17.079 2.958 15.253 1.00 96.06 160 GLY A O 1
ATOM 1280 N N . GLU A 1 161 ? -18.740 3.847 14.026 1.00 97.00 161 GLU A N 1
ATOM 1281 C CA . GLU A 1 161 ? -18.722 2.781 13.025 1.00 97.00 161 GLU A CA 1
ATOM 1282 C C . GLU A 1 161 ? -17.441 2.820 12.186 1.00 97.00 161 GLU A C 1
ATOM 1284 O O . GLU A 1 161 ? -16.863 3.881 11.921 1.00 97.00 161 GLU A O 1
ATOM 1289 N N . LEU A 1 162 ? -17.022 1.636 11.739 1.00 97.50 162 LEU A N 1
ATOM 1290 C CA . LEU A 1 162 ? -15.827 1.450 10.927 1.00 97.50 162 LEU A CA 1
ATOM 1291 C C . LEU A 1 162 ? -16.190 0.759 9.619 1.00 97.50 162 LEU A C 1
ATOM 1293 O O . LEU A 1 162 ? -16.896 -0.252 9.598 1.00 97.50 162 LEU A O 1
ATOM 1297 N N . GLU A 1 163 ? -15.624 1.263 8.532 1.00 98.00 163 GLU A N 1
ATOM 1298 C CA . GLU A 1 163 ? -15.757 0.675 7.207 1.00 98.00 163 GLU A CA 1
ATOM 1299 C C . GLU A 1 163 ? -14.414 0.723 6.490 1.00 98.00 163 GLU A C 1
ATOM 1301 O O . GLU A 1 163 ? -13.691 1.711 6.583 1.00 98.00 163 GLU A O 1
ATOM 1306 N N . GLY A 1 164 ? -14.037 -0.347 5.806 1.00 97.38 164 GLY A N 1
ATOM 1307 C CA . GLY A 1 164 ? -12.727 -0.408 5.180 1.00 97.38 164 GLY A CA 1
ATOM 1308 C C . GLY A 1 164 ? -12.473 -1.697 4.431 1.00 97.38 164 GLY A C 1
ATOM 1309 O O . GLY A 1 164 ? -13.395 -2.444 4.105 1.00 97.38 164 GLY A O 1
ATOM 1310 N N . GLY A 1 165 ? -11.199 -1.959 4.184 1.00 96.56 165 GLY A N 1
ATOM 1311 C CA . GLY A 1 165 ? -10.706 -3.184 3.577 1.00 96.56 165 GLY A CA 1
ATOM 1312 C C . GLY A 1 165 ? -9.734 -2.880 2.457 1.00 96.56 165 GLY A C 1
ATOM 1313 O O . GLY A 1 165 ? -8.996 -1.893 2.518 1.00 96.56 165 GLY A O 1
ATOM 1314 N N . PHE A 1 166 ? -9.738 -3.725 1.436 1.00 95.81 166 PHE A N 1
ATOM 1315 C CA . PHE A 1 166 ? -8.896 -3.534 0.268 1.00 95.81 166 PHE A CA 1
ATOM 1316 C C . PHE A 1 166 ? -9.665 -3.781 -1.021 1.00 95.81 166 PHE A C 1
ATOM 1318 O O . PHE A 1 166 ? -10.670 -4.492 -1.041 1.00 95.81 166 PHE A O 1
ATOM 1325 N N . ALA A 1 167 ? -9.164 -3.215 -2.110 1.00 96.88 167 ALA A N 1
ATOM 1326 C CA . ALA A 1 167 ? -9.627 -3.503 -3.451 1.00 96.88 167 ALA A CA 1
ATOM 1327 C C . ALA A 1 167 ? -8.438 -3.705 -4.383 1.00 96.88 167 ALA A C 1
ATOM 1329 O O . ALA A 1 167 ? -7.463 -2.960 -4.345 1.00 96.88 167 ALA A O 1
ATOM 1330 N N . TRP A 1 168 ? -8.546 -4.712 -5.236 1.00 95.50 168 TRP A N 1
ATOM 1331 C CA . TRP A 1 168 ? -7.523 -5.123 -6.176 1.00 95.50 168 TRP A CA 1
ATOM 1332 C C . TRP A 1 168 ? -8.139 -5.239 -7.564 1.00 95.50 168 TRP A C 1
ATOM 1334 O O . TRP A 1 168 ? -9.094 -5.984 -7.795 1.00 95.50 168 TRP A O 1
ATOM 1344 N N . ARG A 1 169 ? -7.572 -4.484 -8.502 1.00 95.00 169 ARG A N 1
ATOM 1345 C CA . ARG A 1 169 ? -7.909 -4.535 -9.919 1.00 95.00 169 ARG A CA 1
ATOM 1346 C C . ARG A 1 169 ? -6.730 -5.096 -10.696 1.00 95.00 169 ARG A C 1
ATOM 1348 O O . ARG A 1 169 ? -5.599 -4.616 -10.567 1.00 95.00 169 ARG A O 1
ATOM 1355 N N . GLY A 1 170 ? -7.009 -6.090 -11.531 1.00 93.38 170 GLY A N 1
ATOM 1356 C CA . GLY A 1 170 ? -6.000 -6.719 -12.360 1.00 93.38 170 GLY A CA 1
ATOM 1357 C C . GLY A 1 170 ? -5.559 -5.873 -13.558 1.00 93.38 170 GLY A C 1
ATOM 1358 O O . GLY A 1 170 ? -6.118 -4.811 -13.850 1.00 93.38 170 GLY A O 1
ATOM 1359 N N . GLN A 1 171 ? -4.562 -6.372 -14.288 1.00 91.69 171 GLN A N 1
ATOM 1360 C CA . GLN A 1 171 ? -4.092 -5.809 -15.555 1.00 91.69 171 GLN A CA 1
ATOM 1361 C C . GLN A 1 171 ? -5.245 -5.700 -16.572 1.00 91.69 171 GLN A C 1
ATOM 1363 O O . GLN A 1 171 ? -6.137 -6.561 -16.580 1.00 91.69 171 GLN A O 1
ATOM 1368 N N . PRO A 1 172 ? -5.255 -4.678 -17.451 1.00 91.69 172 PRO A N 1
ATOM 1369 C CA . PRO A 1 172 ? -6.266 -4.549 -18.496 1.00 91.69 172 PRO A CA 1
ATOM 1370 C C . PRO A 1 172 ? -6.426 -5.839 -19.307 1.00 91.69 172 PRO A C 1
ATOM 1372 O O . PRO A 1 172 ? -5.448 -6.437 -19.748 1.00 91.69 172 PRO A O 1
ATOM 1375 N N . GLY A 1 173 ? -7.674 -6.272 -19.493 1.00 88.75 173 GLY A N 1
ATOM 1376 C CA . GLY A 1 173 ? -8.006 -7.509 -20.208 1.00 88.75 173 GLY A CA 1
ATOM 1377 C C . GLY A 1 173 ? -7.980 -8.787 -19.361 1.00 88.75 173 GLY A C 1
ATOM 1378 O O . GLY A 1 173 ? -8.499 -9.796 -19.823 1.00 88.75 173 GLY A O 1
ATOM 1379 N N . SER A 1 174 ? -7.464 -8.759 -18.125 1.00 88.44 174 SER A N 1
ATOM 1380 C CA . SER A 1 174 ? -7.479 -9.940 -17.239 1.00 88.44 174 SER A CA 1
ATOM 1381 C C . SER A 1 174 ? -8.874 -10.291 -16.710 1.00 88.44 174 SER A C 1
ATOM 1383 O O . SER A 1 174 ? -9.119 -11.433 -16.336 1.00 88.44 174 SER A O 1
ATOM 1385 N N . GLY A 1 175 ? -9.776 -9.305 -16.619 1.00 89.12 175 GLY A N 1
ATOM 1386 C CA . GLY A 1 175 ? -11.073 -9.452 -15.949 1.00 89.12 175 GLY A CA 1
ATOM 1387 C C . GLY A 1 175 ? -10.972 -9.690 -14.436 1.00 89.12 175 GLY A C 1
ATOM 1388 O O . GLY A 1 175 ? -11.994 -9.888 -13.787 1.00 89.12 175 GLY A O 1
ATOM 1389 N N . PHE A 1 176 ? -9.761 -9.670 -13.872 1.00 91.62 176 PHE A N 1
ATOM 1390 C CA . PHE A 1 176 ? -9.528 -9.942 -12.464 1.00 91.62 176 PHE A CA 1
ATOM 1391 C C . PHE A 1 176 ? -9.907 -8.727 -11.608 1.00 91.62 176 PHE A C 1
ATOM 1393 O O . PHE A 1 176 ? -9.413 -7.616 -11.825 1.00 91.62 176 PHE A O 1
ATOM 1400 N N . ALA A 1 177 ? -10.763 -8.959 -10.617 1.00 94.69 177 ALA A N 1
ATOM 1401 C CA . ALA A 1 177 ? -11.136 -7.994 -9.596 1.00 94.69 177 ALA A CA 1
ATOM 1402 C C . ALA A 1 177 ? -11.423 -8.729 -8.283 1.00 94.69 177 ALA A C 1
ATOM 1404 O O . ALA A 1 177 ? -12.071 -9.777 -8.276 1.00 94.69 177 ALA A O 1
ATOM 1405 N N . ALA A 1 178 ? -10.948 -8.170 -7.178 1.00 94.88 178 ALA A N 1
ATOM 1406 C CA . ALA A 1 178 ? -11.128 -8.702 -5.836 1.00 94.88 178 ALA A CA 1
ATOM 1407 C C . ALA A 1 178 ? -11.262 -7.541 -4.849 1.00 94.88 178 ALA A C 1
ATOM 1409 O O . ALA A 1 178 ? -10.651 -6.495 -5.045 1.00 94.88 178 ALA A O 1
ATOM 1410 N N . ALA A 1 179 ? -12.056 -7.697 -3.796 1.00 96.12 179 ALA A N 1
ATOM 1411 C CA . ALA A 1 179 ? -12.078 -6.732 -2.705 1.00 96.12 179 ALA A CA 1
ATOM 1412 C C . ALA A 1 179 ? -12.536 -7.364 -1.398 1.00 96.12 179 ALA A C 1
ATOM 1414 O O . ALA A 1 179 ? -13.527 -8.091 -1.345 1.00 96.12 179 ALA A O 1
ATOM 1415 N N . HIS A 1 180 ? -11.833 -7.049 -0.319 1.00 96.31 180 HIS A N 1
ATOM 1416 C CA . HIS A 1 180 ? -12.361 -7.233 1.023 1.00 96.31 180 HIS A CA 1
ATOM 1417 C C . HIS A 1 180 ? -13.096 -5.957 1.412 1.00 96.31 180 HIS A C 1
ATOM 1419 O O . HIS A 1 180 ? -12.516 -4.878 1.409 1.00 96.31 180 HIS A O 1
ATOM 1425 N N . HIS A 1 181 ? -14.370 -6.088 1.761 1.00 97.25 181 HIS A N 1
ATOM 1426 C CA . HIS A 1 181 ? -15.150 -5.021 2.369 1.00 97.25 181 HIS A CA 1
ATOM 1427 C C . HIS A 1 181 ? -15.491 -5.400 3.803 1.00 97.25 181 HIS A C 1
ATOM 1429 O O . HIS A 1 181 ? -16.226 -6.352 4.055 1.00 97.25 181 HIS A O 1
ATOM 1435 N N . TYR A 1 182 ? -14.913 -4.674 4.743 1.00 97.38 182 TYR A N 1
ATOM 1436 C CA . TYR A 1 182 ? -15.234 -4.733 6.154 1.00 97.38 182 TYR A CA 1
ATOM 1437 C C . TYR A 1 182 ? -16.215 -3.620 6.503 1.00 97.38 182 TYR A C 1
ATOM 1439 O O . TYR A 1 182 ? -16.005 -2.461 6.142 1.00 97.38 182 TYR A O 1
ATOM 1447 N N . ARG A 1 183 ? -17.252 -3.969 7.259 1.00 95.94 183 ARG A N 1
ATOM 1448 C CA . ARG A 1 183 ? -18.201 -3.018 7.819 1.00 95.94 183 ARG A CA 1
ATOM 1449 C C . ARG A 1 183 ? -18.738 -3.532 9.145 1.00 95.94 183 ARG A C 1
ATOM 1451 O O . ARG A 1 183 ? -19.329 -4.608 9.190 1.00 95.94 183 ARG A O 1
ATOM 1458 N N . ASP A 1 184 ? -18.549 -2.753 10.206 1.00 88.50 184 ASP A N 1
ATOM 1459 C CA . ASP A 1 184 ? -19.199 -2.955 11.510 1.00 88.50 184 ASP A CA 1
ATOM 1460 C C . ASP A 1 184 ? -19.093 -4.395 12.048 1.00 88.50 184 ASP A C 1
ATOM 1462 O O . ASP A 1 184 ? -20.070 -5.010 12.477 1.00 88.50 184 ASP A O 1
ATOM 1466 N N . GLY A 1 185 ? -17.888 -4.968 11.995 1.00 91.75 185 GLY A N 1
ATOM 1467 C CA . GLY A 1 185 ? -17.619 -6.335 12.455 1.00 91.75 185 GLY A CA 1
ATOM 1468 C C . GLY A 1 185 ? -17.829 -7.427 11.400 1.00 91.75 185 GLY A C 1
ATOM 1469 O O . GLY A 1 185 ? -17.456 -8.575 11.641 1.00 91.75 185 GLY A O 1
ATOM 1470 N N . VAL A 1 186 ? -18.375 -7.099 10.227 1.00 95.06 186 VAL A N 1
ATOM 1471 C CA . VAL A 1 186 ? -18.689 -8.060 9.162 1.00 95.06 186 VAL A CA 1
ATOM 1472 C C . VAL A 1 186 ? -17.713 -7.909 7.998 1.00 95.06 186 VAL A C 1
ATOM 1474 O O . VAL A 1 186 ? -17.479 -6.807 7.511 1.00 95.06 186 VAL A O 1
ATOM 1477 N N . SER A 1 187 ? -17.146 -9.027 7.540 1.00 96.25 187 SER A N 1
ATOM 1478 C CA . SER A 1 187 ? -16.320 -9.084 6.329 1.00 96.25 187 SER A CA 1
ATOM 1479 C C . SER A 1 187 ? -17.108 -9.643 5.150 1.00 96.25 187 SER A C 1
ATOM 1481 O O . SER A 1 187 ? -17.773 -10.672 5.263 1.00 96.25 187 SER A O 1
ATOM 1483 N N . HIS A 1 188 ? -16.937 -9.016 3.994 1.00 95.06 188 HIS A N 1
ATOM 1484 C CA . HIS A 1 188 ? -17.467 -9.445 2.711 1.00 95.06 188 HIS A CA 1
ATOM 1485 C C . HIS A 1 188 ? -16.310 -9.611 1.725 1.00 95.06 188 HIS A C 1
ATOM 1487 O O . HIS A 1 188 ? -15.564 -8.667 1.469 1.00 95.06 188 HIS A O 1
ATOM 1493 N N . ALA A 1 189 ? -16.164 -10.808 1.161 1.00 94.44 189 ALA A N 1
ATOM 1494 C CA . ALA A 1 189 ? -15.324 -11.009 -0.014 1.00 94.44 189 ALA A CA 1
ATOM 1495 C C . ALA A 1 189 ? -16.123 -10.619 -1.264 1.00 94.44 189 ALA A C 1
ATOM 1497 O O . ALA A 1 189 ? -17.289 -10.996 -1.413 1.00 94.44 189 ALA A O 1
ATOM 1498 N N . ARG A 1 190 ? -15.503 -9.848 -2.149 1.00 94.75 190 ARG A N 1
ATOM 1499 C CA . ARG A 1 190 ? -16.115 -9.253 -3.338 1.00 94.75 190 ARG A CA 1
ATOM 1500 C C . ARG A 1 190 ? -15.237 -9.540 -4.556 1.00 94.75 190 ARG A C 1
ATOM 1502 O O . ARG A 1 190 ? -14.024 -9.690 -4.433 1.00 94.75 190 ARG A O 1
ATOM 1509 N N . ALA A 1 191 ? -15.859 -9.609 -5.728 1.00 94.50 191 ALA A N 1
ATOM 1510 C CA . ALA A 1 191 ? -15.189 -9.832 -7.017 1.00 94.50 191 ALA A CA 1
ATOM 1511 C C . ALA A 1 191 ? -15.615 -8.794 -8.076 1.00 94.50 191 ALA A C 1
ATOM 1513 O O . ALA A 1 191 ? -15.446 -8.990 -9.275 1.00 94.50 191 ALA A O 1
ATOM 1514 N N . ASP A 1 192 ? -16.224 -7.698 -7.625 1.00 95.75 192 ASP A N 1
ATOM 1515 C CA . ASP A 1 192 ? -16.832 -6.640 -8.434 1.00 95.75 192 ASP A CA 1
ATOM 1516 C C . ASP A 1 192 ? -16.147 -5.281 -8.224 1.00 95.75 192 ASP A C 1
ATOM 1518 O O . ASP A 1 192 ? -16.741 -4.236 -8.492 1.00 95.75 192 ASP A O 1
ATOM 1522 N N . ALA A 1 193 ? -14.896 -5.293 -7.753 1.00 96.81 193 ALA A N 1
ATOM 1523 C CA . ALA A 1 193 ? -14.131 -4.088 -7.479 1.00 96.81 193 ALA A CA 1
ATOM 1524 C C . ALA A 1 193 ? -13.871 -3.271 -8.750 1.00 96.81 193 ALA A C 1
ATOM 1526 O O . ALA A 1 193 ? -13.335 -3.772 -9.743 1.00 96.81 193 ALA A O 1
ATOM 1527 N N . ARG A 1 194 ? -14.216 -1.984 -8.697 1.00 97.44 194 ARG A N 1
ATOM 1528 C CA . ARG A 1 194 ? -13.880 -0.988 -9.717 1.00 97.44 194 ARG A CA 1
ATOM 1529 C C . ARG A 1 194 ? -13.087 0.133 -9.070 1.00 97.44 194 ARG A C 1
ATOM 1531 O O . ARG A 1 194 ? -13.493 0.658 -8.038 1.00 97.44 194 ARG A O 1
ATOM 1538 N N . ILE A 1 195 ? -11.959 0.460 -9.689 1.00 97.88 195 ILE A N 1
ATOM 1539 C CA . ILE A 1 195 ? -11.041 1.503 -9.237 1.00 97.88 195 ILE A CA 1
ATOM 1540 C C . ILE A 1 195 ? -10.851 2.452 -10.412 1.00 97.88 195 ILE A C 1
ATOM 1542 O O . ILE A 1 195 ? -10.216 2.080 -11.407 1.00 97.88 195 ILE A O 1
ATOM 1546 N N . ASP A 1 196 ? -11.423 3.642 -10.286 1.00 97.19 196 ASP A N 1
ATOM 1547 C CA . ASP A 1 196 ? -11.272 4.747 -11.226 1.00 97.19 196 ASP A CA 1
ATOM 1548 C C . ASP A 1 196 ? -10.271 5.746 -10.649 1.00 97.19 196 ASP A C 1
ATOM 1550 O O . ASP A 1 196 ? -10.272 6.002 -9.445 1.00 97.19 196 ASP A O 1
ATOM 1554 N N . VAL A 1 197 ? -9.383 6.274 -11.492 1.00 96.69 197 VAL A N 1
ATOM 1555 C CA . VAL A 1 197 ? -8.270 7.114 -11.042 1.00 96.69 197 VAL A CA 1
ATOM 1556 C C . VAL A 1 197 ? -8.126 8.328 -11.933 1.00 96.69 197 VAL A C 1
ATOM 1558 O O . VAL A 1 197 ? -7.967 8.194 -13.149 1.00 96.69 197 VAL A O 1
ATOM 1561 N N . GLU A 1 198 ? -8.098 9.495 -11.306 1.00 97.06 198 GLU A N 1
ATOM 1562 C CA . GLU A 1 198 ? -7.651 10.730 -11.932 1.00 97.06 198 GLU A CA 1
ATOM 1563 C C . GLU A 1 198 ? -6.185 10.974 -11.585 1.00 97.06 198 GLU A C 1
ATOM 1565 O O . GLU A 1 198 ? -5.717 10.622 -10.497 1.00 97.06 198 GLU A O 1
ATOM 1570 N N . ARG A 1 199 ? -5.437 11.567 -12.517 1.00 95.94 199 ARG A N 1
ATOM 1571 C CA . ARG A 1 199 ? -3.996 11.759 -12.365 1.00 95.94 199 ARG A CA 1
ATOM 1572 C C . ARG A 1 199 ? -3.575 13.208 -12.527 1.00 95.94 199 ARG A C 1
ATOM 1574 O O . ARG A 1 199 ? -4.184 13.943 -13.300 1.00 95.94 199 ARG A O 1
ATOM 1581 N N . THR A 1 200 ? -2.477 13.559 -11.862 1.00 95.44 200 THR A N 1
ATOM 1582 C CA . THR A 1 200 ? -1.733 14.793 -12.139 1.00 95.44 200 THR A CA 1
ATOM 1583 C C . THR A 1 200 ? -1.160 14.769 -13.559 1.00 95.44 200 THR A C 1
ATOM 1585 O O . THR A 1 200 ? -1.096 13.717 -14.202 1.00 95.44 200 THR A O 1
ATOM 1588 N N . GLU A 1 201 ? -0.675 15.915 -14.045 1.00 94.50 201 GLU A N 1
ATOM 1589 C CA . GLU A 1 201 ? -0.015 16.008 -15.356 1.00 94.50 201 GLU A CA 1
ATOM 1590 C C . GLU A 1 201 ? 1.200 15.073 -15.467 1.00 94.50 201 GLU A C 1
ATOM 1592 O O . GLU A 1 201 ? 1.408 14.433 -16.501 1.00 94.50 201 GLU A O 1
ATOM 1597 N N . ARG A 1 202 ? 1.990 14.949 -14.392 1.00 94.12 202 ARG A N 1
ATOM 1598 C CA . ARG A 1 202 ? 3.124 14.021 -14.362 1.00 94.12 202 ARG A CA 1
ATOM 1599 C C . ARG A 1 202 ? 2.654 12.572 -14.257 1.00 94.12 202 ARG A C 1
ATOM 1601 O O . ARG A 1 202 ? 3.315 11.678 -14.784 1.00 94.12 202 ARG A O 1
ATOM 1608 N N . GLY A 1 203 ? 1.517 12.330 -13.613 1.00 94.19 203 GLY A N 1
ATOM 1609 C CA . GLY A 1 203 ? 0.866 11.029 -13.603 1.00 94.19 203 GLY A CA 1
ATOM 1610 C C . GLY A 1 203 ? 0.701 10.390 -12.230 1.00 94.19 203 GLY A C 1
ATOM 1611 O O . GLY A 1 203 ? 0.390 9.201 -12.181 1.00 94.19 203 GLY A O 1
ATOM 1612 N N . SER A 1 204 ? 0.888 11.120 -11.130 1.00 94.75 204 SER A N 1
ATOM 1613 C CA . SER A 1 204 ? 0.514 10.628 -9.795 1.00 94.75 204 SER A CA 1
ATOM 1614 C C . SER A 1 204 ? -0.992 10.453 -9.685 1.00 94.75 204 SER A C 1
ATOM 1616 O O . SER A 1 204 ? -1.739 11.172 -10.342 1.00 94.75 204 SER A O 1
ATOM 1618 N N . MET A 1 205 ? -1.453 9.513 -8.861 1.00 95.75 205 MET A N 1
ATOM 1619 C CA . MET A 1 205 ? -2.881 9.368 -8.566 1.00 95.75 205 MET A CA 1
ATOM 1620 C C . MET A 1 205 ? -3.309 10.564 -7.711 1.00 95.75 205 MET A C 1
ATOM 1622 O O . MET A 1 205 ? -2.800 10.709 -6.607 1.00 95.75 205 MET A O 1
ATOM 1626 N N . GLN A 1 206 ? -4.175 11.438 -8.230 1.00 96.62 206 GLN A N 1
ATOM 1627 C CA . GLN A 1 206 ? -4.677 12.608 -7.491 1.00 96.62 206 GLN A CA 1
ATOM 1628 C C . GLN A 1 206 ? -5.994 12.298 -6.782 1.00 96.62 206 GLN A C 1
ATOM 1630 O O . GLN A 1 206 ? -6.246 12.754 -5.672 1.00 96.62 206 GLN A O 1
ATOM 1635 N N . GLU A 1 207 ? -6.824 11.489 -7.435 1.00 97.88 207 GLU A N 1
ATOM 1636 C CA . GLU A 1 207 ? -8.104 11.041 -6.923 1.00 97.88 207 GLU A CA 1
ATOM 1637 C C . GLU A 1 207 ? -8.261 9.563 -7.256 1.00 97.88 207 GLU A C 1
ATOM 1639 O O . GLU A 1 207 ? -7.916 9.115 -8.355 1.00 97.88 207 GLU A O 1
ATOM 1644 N N . VAL A 1 208 ? -8.793 8.811 -6.300 1.00 98.25 208 VAL A N 1
ATOM 1645 C CA . VAL A 1 208 ? -9.163 7.410 -6.481 1.00 98.25 208 VAL A CA 1
ATOM 1646 C C . VAL A 1 208 ? -10.624 7.257 -6.085 1.00 98.25 208 VAL A C 1
ATOM 1648 O O . VAL A 1 208 ? -11.010 7.609 -4.974 1.00 98.25 208 VAL A O 1
ATOM 1651 N N . THR A 1 209 ? -11.445 6.710 -6.976 1.00 98.56 209 THR A N 1
ATOM 1652 C CA . THR A 1 209 ? -12.820 6.315 -6.668 1.00 98.56 209 THR A CA 1
ATOM 1653 C C . THR A 1 209 ? -12.913 4.796 -6.647 1.00 98.56 209 THR A C 1
ATOM 1655 O O . THR A 1 209 ? -12.712 4.130 -7.664 1.00 98.56 209 THR A O 1
ATOM 1658 N N . LEU A 1 210 ? -13.258 4.249 -5.483 1.00 98.69 210 LEU A N 1
ATOM 1659 C CA . LEU A 1 210 ? -13.610 2.846 -5.311 1.00 98.69 210 LEU A CA 1
ATOM 1660 C C . LEU A 1 210 ? -15.114 2.674 -5.495 1.00 98.69 210 LEU A C 1
ATOM 1662 O O . LEU A 1 210 ? -15.892 3.423 -4.909 1.00 98.69 210 LEU A O 1
ATOM 1666 N N . SER A 1 211 ? -15.529 1.653 -6.241 1.00 98.44 211 SER A N 1
ATOM 1667 C CA . SER A 1 211 ? -16.904 1.145 -6.224 1.00 98.44 211 SER A CA 1
ATOM 1668 C C . SER A 1 211 ? -16.916 -0.373 -6.061 1.00 98.44 211 SER A C 1
ATOM 1670 O O . SER A 1 211 ? -16.191 -1.074 -6.770 1.00 98.44 211 SER A O 1
ATOM 1672 N N . LEU A 1 212 ? -17.762 -0.877 -5.160 1.00 97.81 212 LEU A N 1
ATOM 1673 C CA . LEU A 1 212 ? -18.071 -2.302 -5.019 1.00 97.81 212 LEU A CA 1
ATOM 1674 C C . LEU A 1 212 ? -19.574 -2.458 -5.246 1.00 97.81 212 LEU A C 1
ATOM 1676 O O . LEU A 1 212 ? -20.382 -2.006 -4.435 1.00 97.81 212 LEU A O 1
ATOM 1680 N N . GLY A 1 213 ? -19.948 -3.045 -6.380 1.00 94.94 213 GLY A N 1
ATOM 1681 C CA . GLY A 1 213 ? -21.348 -3.166 -6.777 1.00 94.94 213 GLY A CA 1
ATOM 1682 C C . GLY A 1 213 ? -22.036 -1.805 -6.906 1.00 94.94 213 GLY A C 1
ATOM 1683 O O . GLY A 1 213 ? -21.462 -0.843 -7.415 1.00 94.94 213 GLY A O 1
ATOM 1684 N N . SER A 1 214 ? -23.294 -1.738 -6.474 1.00 94.75 214 SER A N 1
ATOM 1685 C CA . SER A 1 214 ? -24.078 -0.495 -6.409 1.00 94.75 214 SER A CA 1
ATOM 1686 C C . SER A 1 214 ? -24.222 0.051 -4.986 1.00 94.75 214 SER A C 1
ATOM 1688 O O . SER A 1 214 ? -24.842 1.092 -4.797 1.00 94.75 214 SER A O 1
ATOM 1690 N N . ASP A 1 215 ? -23.731 -0.685 -3.990 1.00 95.88 215 ASP A N 1
ATOM 1691 C CA . ASP A 1 215 ? -23.945 -0.445 -2.564 1.00 95.88 215 ASP A CA 1
ATOM 1692 C C . ASP A 1 215 ? -22.767 0.257 -1.879 1.00 95.88 215 ASP A C 1
ATOM 1694 O O . ASP A 1 215 ? -22.951 0.852 -0.818 1.00 95.88 215 ASP A O 1
ATOM 1698 N N . VAL A 1 216 ? -21.581 0.242 -2.494 1.00 97.75 216 VAL A N 1
ATOM 1699 C CA . VAL A 1 216 ? -20.390 0.915 -1.971 1.00 97.75 216 VAL A CA 1
ATOM 1700 C C . VAL A 1 216 ? -19.783 1.795 -3.048 1.00 97.75 216 VAL A C 1
ATOM 1702 O O . VAL A 1 216 ? -19.450 1.326 -4.137 1.00 97.75 216 VAL A O 1
ATOM 1705 N N . ARG A 1 217 ? -19.573 3.067 -2.711 1.00 98.38 217 ARG A N 1
ATOM 1706 C CA . ARG A 1 217 ? -18.672 3.957 -3.436 1.00 98.38 217 ARG A CA 1
ATOM 1707 C C . ARG A 1 217 ? -18.024 4.925 -2.461 1.00 98.38 217 ARG A C 1
ATOM 1709 O O . ARG A 1 217 ? -18.708 5.478 -1.599 1.00 98.38 217 ARG A O 1
ATOM 1716 N N . VAL A 1 218 ? -16.717 5.098 -2.615 1.00 98.62 218 VAL A N 1
ATOM 1717 C CA . VAL A 1 218 ? -15.887 5.988 -1.803 1.00 98.62 218 VAL A CA 1
ATOM 1718 C C . VAL A 1 218 ? -14.934 6.738 -2.723 1.00 98.62 218 VAL A C 1
ATOM 1720 O O . VAL A 1 218 ? -14.268 6.116 -3.553 1.00 98.62 218 VAL A O 1
ATOM 1723 N N . ARG A 1 219 ? -14.875 8.061 -2.580 1.00 98.69 219 ARG A N 1
ATOM 1724 C CA . ARG A 1 219 ? -13.930 8.930 -3.289 1.00 98.69 219 ARG A CA 1
ATOM 1725 C C . ARG A 1 219 ? -12.835 9.362 -2.324 1.00 98.69 219 ARG A C 1
ATOM 1727 O O . ARG A 1 219 ? -13.131 9.810 -1.214 1.00 98.69 219 ARG A O 1
ATOM 1734 N N . PHE A 1 220 ? -11.590 9.223 -2.755 1.00 98.56 220 PHE A N 1
ATOM 1735 C CA . PHE A 1 220 ? -10.403 9.543 -1.977 1.00 98.56 220 PHE A CA 1
ATOM 1736 C C . PHE A 1 220 ? -9.598 10.630 -2.673 1.00 98.56 220 PHE A C 1
ATOM 1738 O O . PHE A 1 220 ? -9.207 10.455 -3.827 1.00 98.56 220 PHE A O 1
ATOM 1745 N N . GLU A 1 221 ? -9.275 11.690 -1.942 1.00 97.88 221 GLU A N 1
ATOM 1746 C CA . GLU A 1 221 ? -8.262 12.656 -2.363 1.00 97.88 221 GLU A CA 1
ATOM 1747 C C . GLU A 1 221 ? -6.893 12.150 -1.916 1.00 97.88 221 GLU A C 1
ATOM 1749 O O . GLU A 1 221 ? -6.708 11.751 -0.761 1.00 97.88 221 GLU A O 1
ATOM 1754 N N . GLN A 1 222 ? -5.954 12.098 -2.859 1.00 96.69 222 GLN A N 1
ATOM 1755 C CA . GLN A 1 222 ? -4.613 11.588 -2.623 1.00 96.69 222 GLN A CA 1
ATOM 1756 C C . GLN A 1 222 ? -3.639 12.721 -2.284 1.00 96.69 222 GLN A C 1
ATOM 1758 O O . GLN A 1 222 ? -3.751 13.848 -2.760 1.00 96.69 222 GLN A O 1
ATOM 1763 N N . GLN A 1 223 ? -2.633 12.384 -1.491 1.00 93.56 223 GLN A N 1
ATOM 1764 C CA . GLN A 1 223 ? -1.532 13.217 -1.049 1.00 93.56 223 GLN A CA 1
ATOM 1765 C C . GLN A 1 223 ? -0.271 12.367 -0.869 1.00 93.56 223 GLN A C 1
ATOM 1767 O O . GLN A 1 223 ? -0.320 11.227 -0.402 1.00 93.56 223 GLN A O 1
ATOM 1772 N N . GLY A 1 224 ? 0.870 12.966 -1.201 1.00 84.50 224 GLY A N 1
ATOM 1773 C CA . GLY A 1 224 ? 2.194 12.380 -1.054 1.00 84.50 224 GLY A CA 1
ATOM 1774 C C . GLY A 1 224 ? 2.445 11.105 -1.865 1.00 84.50 224 GLY A C 1
ATOM 1775 O O . GLY A 1 224 ? 1.567 10.311 -2.190 1.00 84.50 224 GLY A O 1
ATOM 1776 N N . SER A 1 225 ? 3.715 10.892 -2.159 1.00 83.88 225 SER A N 1
ATOM 1777 C CA . SER A 1 225 ? 4.267 9.649 -2.687 1.00 83.88 225 SER A CA 1
ATOM 1778 C C . SER A 1 225 ? 5.695 9.555 -2.163 1.00 83.88 225 SER A C 1
ATOM 1780 O O . SER A 1 225 ? 6.298 10.590 -1.908 1.00 83.88 225 SER A O 1
ATOM 1782 N N . TYR A 1 226 ? 6.269 8.370 -1.970 1.00 83.50 226 TYR A N 1
ATOM 1783 C CA . TYR A 1 226 ? 7.712 8.241 -1.687 1.00 83.50 226 TYR A CA 1
ATOM 1784 C C . TYR A 1 226 ? 8.477 7.643 -2.867 1.00 83.50 226 TYR A C 1
ATOM 1786 O O . TYR A 1 226 ? 9.623 7.997 -3.143 1.00 83.50 226 TYR A O 1
ATOM 1794 N N . ASP A 1 227 ? 7.813 6.764 -3.600 1.00 86.75 227 ASP A N 1
ATOM 1795 C CA . ASP A 1 227 ? 8.340 5.940 -4.675 1.00 86.75 227 ASP A CA 1
ATOM 1796 C C . ASP A 1 227 ? 7.506 6.122 -5.944 1.00 86.75 227 ASP A C 1
ATOM 1798 O O . ASP A 1 227 ? 7.116 5.168 -6.620 1.00 86.75 227 ASP A O 1
ATOM 1802 N N . TRP A 1 228 ? 7.256 7.393 -6.267 1.00 90.38 228 TRP A N 1
ATOM 1803 C CA . TRP A 1 228 ? 6.572 7.821 -7.479 1.00 90.38 228 TRP A CA 1
ATOM 1804 C C . TRP A 1 228 ? 6.966 6.962 -8.700 1.00 90.38 228 TRP A C 1
ATOM 1806 O O . TRP A 1 228 ? 8.166 6.741 -8.918 1.00 90.38 228 TRP A O 1
ATOM 1816 N N . PRO A 1 229 ? 6.001 6.518 -9.534 1.00 90.56 229 PRO A N 1
ATOM 1817 C CA . PRO A 1 229 ? 4.562 6.817 -9.495 1.00 90.56 229 PRO A CA 1
ATOM 1818 C C . PRO A 1 229 ? 3.726 5.758 -8.752 1.00 90.56 229 PRO A C 1
ATOM 1820 O O . PRO A 1 229 ? 2.513 5.710 -8.960 1.00 90.56 229 PRO A O 1
ATOM 1823 N N . ILE A 1 230 ? 4.360 4.861 -7.987 1.00 91.75 230 ILE A N 1
ATOM 1824 C CA . ILE A 1 230 ? 3.721 3.609 -7.563 1.00 91.75 230 ILE A CA 1
ATOM 1825 C C . ILE A 1 230 ? 2.686 3.862 -6.473 1.00 91.75 230 ILE A C 1
ATOM 1827 O O . ILE A 1 230 ? 1.529 3.481 -6.636 1.00 91.75 230 ILE A O 1
ATOM 1831 N N . HIS A 1 231 ? 3.092 4.510 -5.381 1.00 92.81 231 HIS A N 1
ATOM 1832 C CA . HIS A 1 231 ? 2.237 4.660 -4.213 1.00 92.81 231 HIS A CA 1
ATOM 1833 C C . HIS A 1 231 ? 1.800 6.090 -3.977 1.00 92.81 231 HIS A C 1
ATOM 1835 O O . HIS A 1 231 ? 2.602 7.021 -4.067 1.00 92.81 231 HIS A O 1
ATOM 1841 N N . THR A 1 232 ? 0.541 6.240 -3.586 1.00 94.62 232 THR A N 1
ATOM 1842 C CA . THR A 1 232 ? 0.003 7.461 -2.991 1.00 94.62 232 THR A CA 1
ATOM 1843 C C . THR A 1 232 ? -0.754 7.124 -1.718 1.00 94.62 232 THR A C 1
ATOM 1845 O O . THR A 1 232 ? -1.176 5.986 -1.497 1.00 94.62 232 THR A O 1
ATOM 1848 N N . GLN A 1 233 ? -0.906 8.113 -0.849 1.00 94.88 233 GLN A N 1
ATOM 1849 C CA . GLN A 1 233 ? -1.734 7.998 0.347 1.00 94.88 233 GLN A CA 1
ATOM 1850 C C . GLN A 1 233 ? -2.897 8.967 0.230 1.00 94.88 233 GLN A C 1
ATOM 1852 O O . GLN A 1 233 ? -2.859 9.864 -0.596 1.00 94.88 233 GLN A O 1
ATOM 1857 N N . GLY A 1 234 ? -3.947 8.821 1.023 1.00 95.50 234 GLY A N 1
ATOM 1858 C CA . GLY A 1 234 ? -5.099 9.701 0.883 1.00 95.50 234 GLY A CA 1
ATOM 1859 C C . GLY A 1 234 ? -6.091 9.596 2.016 1.00 95.50 234 GLY A C 1
ATOM 1860 O O . GLY A 1 234 ? -5.904 8.838 2.970 1.00 95.50 234 GLY A O 1
ATOM 1861 N N . VAL A 1 235 ? -7.170 10.356 1.878 1.00 97.44 235 VAL A N 1
ATOM 1862 C CA . VAL A 1 235 ? -8.301 10.355 2.805 1.00 97.44 235 VAL A CA 1
ATOM 1863 C C . VAL A 1 235 ? -9.603 10.296 2.021 1.00 97.44 235 VAL A C 1
ATOM 1865 O O . VAL A 1 235 ? -9.717 10.864 0.934 1.00 97.44 235 VAL A O 1
ATOM 1868 N N . ALA A 1 236 ? -10.590 9.583 2.555 1.00 98.38 236 ALA A N 1
ATOM 1869 C CA . ALA A 1 236 ? -11.931 9.598 2.000 1.00 98.38 236 ALA A CA 1
ATOM 1870 C C . ALA A 1 236 ? -12.549 10.983 2.203 1.00 98.38 236 ALA A C 1
ATOM 1872 O O . ALA A 1 236 ? -12.536 11.526 3.307 1.00 98.38 236 ALA A O 1
ATOM 1873 N N . VAL A 1 237 ? -13.119 11.523 1.132 1.00 98.06 237 VAL A N 1
ATOM 1874 C CA . VAL A 1 237 ? -13.798 12.828 1.125 1.00 98.06 237 VAL A CA 1
ATOM 1875 C C . VAL A 1 237 ? -15.286 12.704 0.819 1.00 98.06 237 VAL A C 1
ATOM 1877 O O . VAL A 1 237 ? -16.053 13.635 1.049 1.00 98.06 237 VAL A O 1
ATOM 1880 N N . GLU A 1 238 ? -15.712 11.545 0.320 1.00 97.69 238 GLU A N 1
ATOM 1881 C CA . GLU A 1 238 ? -17.102 11.261 -0.013 1.00 97.69 238 GLU A CA 1
ATOM 1882 C C . GLU A 1 238 ? -17.366 9.757 0.067 1.00 97.69 238 GLU A C 1
ATOM 1884 O O . GLU A 1 238 ? -16.537 8.950 -0.362 1.00 97.69 238 GLU A O 1
ATOM 1889 N N . THR A 1 239 ? -18.537 9.376 0.577 1.00 97.69 239 THR A N 1
ATOM 1890 C CA . THR A 1 239 ? -19.031 7.995 0.545 1.00 97.69 239 THR A CA 1
ATOM 1891 C C . THR A 1 239 ? -20.518 7.983 0.183 1.00 97.69 239 THR A C 1
ATOM 1893 O O . THR A 1 239 ? -21.207 8.991 0.327 1.00 97.69 239 THR A O 1
ATOM 1896 N N . LEU A 1 240 ? -21.048 6.836 -0.259 1.00 96.19 240 LEU A N 1
ATOM 1897 C CA . LEU A 1 240 ? -22.504 6.660 -0.416 1.00 96.19 240 LEU A CA 1
ATOM 1898 C C . LEU A 1 240 ? -23.263 6.600 0.913 1.00 96.19 240 LEU A C 1
ATOM 1900 O O . LEU A 1 240 ? -24.496 6.575 0.912 1.00 96.19 240 LEU A O 1
ATOM 1904 N N . ARG A 1 241 ? -22.560 6.521 2.047 1.00 92.50 241 ARG A N 1
ATOM 1905 C CA . ARG A 1 241 ? -23.210 6.510 3.351 1.00 92.50 241 ARG A CA 1
ATOM 1906 C C . ARG A 1 241 ? -23.566 7.939 3.730 1.00 92.50 241 ARG A C 1
ATOM 1908 O O . ARG A 1 241 ? -22.734 8.835 3.674 1.00 92.50 241 ARG A O 1
ATOM 1915 N N . ASP A 1 242 ? -24.792 8.125 4.204 1.00 93.38 242 ASP A N 1
ATOM 1916 C CA . ASP A 1 242 ? -25.225 9.374 4.834 1.00 93.38 242 ASP A CA 1
ATOM 1917 C C . ASP A 1 242 ? -24.656 9.464 6.261 1.00 93.38 242 ASP A C 1
ATOM 1919 O O . ASP A 1 242 ? -25.366 9.339 7.259 1.00 93.38 242 ASP A O 1
ATOM 1923 N N . LYS A 1 243 ? -23.323 9.537 6.352 1.00 95.69 243 LYS A N 1
ATOM 1924 C CA . LYS A 1 243 ? -22.557 9.585 7.598 1.00 95.69 243 LYS A CA 1
ATOM 1925 C C . LYS A 1 243 ? -21.369 10.517 7.464 1.00 95.69 243 LYS A C 1
ATOM 1927 O O . LYS A 1 243 ? -20.698 10.558 6.438 1.00 95.69 243 LYS A O 1
ATOM 1932 N N . LYS A 1 244 ? -21.073 11.226 8.549 1.00 97.56 244 LYS A N 1
ATOM 1933 C CA . LYS A 1 244 ? -19.893 12.082 8.631 1.00 97.56 244 LYS A CA 1
ATOM 1934 C C . LYS A 1 244 ? -18.652 11.258 8.933 1.00 97.56 244 LYS A C 1
ATOM 1936 O O . LYS A 1 244 ? -18.640 10.470 9.879 1.00 97.56 244 LYS A O 1
ATOM 1941 N N . ILE A 1 245 ? -17.620 11.469 8.125 1.00 98.44 245 ILE A N 1
ATOM 1942 C CA . ILE A 1 245 ? -16.288 10.898 8.313 1.00 98.44 245 ILE A CA 1
ATOM 1943 C C . ILE A 1 245 ? -15.609 11.652 9.459 1.00 98.44 245 ILE A C 1
ATOM 1945 O O . ILE A 1 245 ? -15.498 12.875 9.411 1.00 98.44 245 ILE A O 1
ATOM 1949 N N . LYS A 1 246 ? -15.152 10.920 10.476 1.00 98.12 246 LYS A N 1
ATOM 1950 C CA . LYS A 1 246 ? -14.324 11.443 11.567 1.00 98.12 246 LYS A CA 1
ATOM 1951 C C . LYS A 1 246 ? -12.844 11.347 11.209 1.00 98.12 246 LYS A C 1
ATOM 1953 O O . LYS A 1 246 ? -12.141 12.346 11.280 1.00 98.12 246 LYS A O 1
ATOM 1958 N N . ASN A 1 247 ? -12.398 10.158 10.806 1.00 98.19 247 ASN A N 1
ATOM 1959 C CA . ASN A 1 247 ? -11.035 9.895 10.348 1.00 98.19 247 ASN A CA 1
ATOM 1960 C C . ASN A 1 247 ? -11.069 9.021 9.091 1.00 98.19 247 ASN A C 1
ATOM 1962 O O . ASN A 1 247 ? -11.980 8.208 8.910 1.00 98.19 247 ASN A O 1
ATOM 1966 N N . SER A 1 248 ? -10.055 9.144 8.239 1.00 98.06 248 SER A N 1
ATOM 1967 C CA . SER A 1 248 ? -9.878 8.243 7.107 1.00 98.06 248 SER A CA 1
ATOM 1968 C C . SER A 1 248 ? -8.410 8.068 6.760 1.00 98.06 248 SER A C 1
ATOM 1970 O O . SER A 1 248 ? -7.618 8.999 6.880 1.00 98.06 248 SER A O 1
ATOM 1972 N N . TRP A 1 249 ? -8.077 6.868 6.298 1.00 97.88 249 TRP A N 1
ATOM 1973 C CA . TRP A 1 249 ? -6.767 6.517 5.782 1.00 97.88 249 TRP A CA 1
ATOM 1974 C C . TRP A 1 249 ? -6.942 5.728 4.496 1.00 97.88 249 TRP A C 1
ATOM 1976 O O . TRP A 1 249 ? -7.752 4.800 4.431 1.00 97.88 249 TRP A O 1
ATOM 1986 N N . ASN A 1 250 ? -6.155 6.067 3.486 1.00 97.31 250 ASN A N 1
ATOM 1987 C CA . ASN A 1 250 ? -6.046 5.310 2.256 1.00 97.31 250 ASN A CA 1
ATOM 1988 C C . ASN A 1 250 ? -4.582 5.175 1.845 1.00 97.31 250 ASN A C 1
ATOM 1990 O O . ASN A 1 250 ? -3.787 6.101 1.981 1.00 97.31 250 ASN A O 1
ATOM 1994 N N . TYR A 1 251 ? -4.263 3.997 1.332 1.00 95.44 251 TYR A N 1
ATOM 1995 C CA . TYR A 1 251 ? -3.031 3.691 0.633 1.00 95.44 251 TYR A CA 1
ATOM 1996 C C . TYR A 1 251 ? -3.415 3.144 -0.731 1.00 95.44 251 TYR A C 1
ATOM 1998 O O . TYR A 1 251 ? -4.200 2.198 -0.798 1.00 95.44 251 TYR A O 1
ATOM 2006 N N . SER A 1 252 ? -2.877 3.719 -1.795 1.00 96.31 252 SER A N 1
ATOM 2007 C CA . SER A 1 252 ? -3.119 3.271 -3.160 1.00 96.31 252 SER A CA 1
ATOM 2008 C C . SER A 1 252 ? -1.795 2.932 -3.829 1.00 96.31 252 SER A C 1
ATOM 2010 O O . SER A 1 252 ? -0.830 3.682 -3.740 1.00 96.31 252 SER A O 1
ATOM 2012 N N . GLU A 1 253 ? -1.767 1.802 -4.514 1.00 94.81 253 GLU A N 1
ATOM 2013 C CA . GLU A 1 253 ? -0.662 1.267 -5.293 1.00 94.81 253 GLU A CA 1
ATOM 2014 C C . GLU A 1 253 ? -1.116 1.141 -6.744 1.00 94.81 253 GLU A C 1
ATOM 2016 O O . GLU A 1 253 ? -2.191 0.610 -7.046 1.00 94.81 253 GLU A O 1
ATOM 2021 N N . ASN A 1 254 ? -0.283 1.620 -7.659 1.00 94.31 254 ASN A N 1
ATOM 2022 C CA . ASN A 1 254 ? -0.432 1.364 -9.072 1.00 94.31 254 ASN A CA 1
ATOM 2023 C C . ASN A 1 254 ? 0.914 1.096 -9.730 1.00 94.31 254 ASN A C 1
ATOM 2025 O O . ASN A 1 254 ? 1.724 2.002 -9.902 1.00 94.31 254 ASN A O 1
ATOM 2029 N N . PHE A 1 255 ? 1.089 -0.118 -10.241 1.00 93.31 255 PHE A N 1
ATOM 2030 C CA . PHE A 1 255 ? 2.190 -0.401 -11.150 1.00 93.31 255 PHE A CA 1
ATOM 2031 C C . PHE A 1 255 ? 1.811 0.001 -12.582 1.00 93.31 255 PHE A C 1
ATOM 2033 O O . PHE A 1 255 ? 0.825 -0.510 -13.132 1.00 93.31 255 PHE A O 1
ATOM 2040 N N . PRO A 1 256 ? 2.589 0.887 -13.230 1.00 94.25 256 PRO A N 1
ATOM 2041 C CA . PRO A 1 256 ? 2.400 1.204 -14.639 1.00 94.25 256 PRO A CA 1
ATOM 2042 C C . PRO A 1 256 ? 2.471 -0.044 -15.528 1.00 94.25 256 PRO A C 1
ATOM 2044 O O . PRO A 1 256 ? 3.191 -0.999 -15.249 1.00 94.25 256 PRO A O 1
ATOM 2047 N N . LEU A 1 257 ? 1.767 -0.029 -16.658 1.00 94.25 257 LEU A N 1
ATOM 2048 C CA . LEU A 1 257 ? 1.616 -1.176 -17.566 1.00 94.25 257 LEU A CA 1
ATOM 2049 C C . LEU A 1 257 ? 2.941 -1.698 -18.139 1.00 94.25 257 LEU A C 1
ATOM 2051 O O . LEU A 1 257 ? 3.011 -2.821 -18.629 1.00 94.25 257 LEU A O 1
ATOM 2055 N N . ASN A 1 258 ? 3.987 -0.875 -18.121 1.00 93.88 258 ASN A N 1
ATOM 2056 C CA . ASN A 1 258 ? 5.334 -1.233 -18.549 1.00 93.88 258 ASN A CA 1
ATOM 2057 C C . ASN A 1 258 ? 6.325 -1.351 -17.381 1.00 93.88 258 ASN A C 1
ATOM 2059 O O . ASN A 1 258 ? 7.531 -1.314 -17.621 1.00 93.88 258 ASN A O 1
ATOM 2063 N N . TRP A 1 259 ? 5.849 -1.517 -16.143 1.00 92.38 259 TRP A N 1
ATOM 2064 C CA . TRP A 1 259 ? 6.705 -1.642 -14.961 1.00 92.38 259 TRP A CA 1
ATOM 2065 C C . TRP A 1 259 ? 7.722 -2.782 -15.070 1.00 92.38 259 TRP A C 1
ATOM 2067 O O . TRP A 1 259 ? 8.866 -2.627 -14.657 1.00 92.38 259 TRP A O 1
ATOM 2077 N N . GLY A 1 260 ? 7.367 -3.881 -15.744 1.00 89.00 260 GLY A N 1
ATOM 2078 C CA . GLY A 1 260 ? 8.308 -4.971 -16.012 1.00 89.00 260 GLY A CA 1
ATOM 2079 C C . GLY A 1 260 ? 9.591 -4.533 -16.737 1.00 89.00 260 GLY A C 1
ATOM 2080 O O . GLY A 1 260 ? 10.651 -5.103 -16.500 1.00 89.00 260 GLY A O 1
ATOM 2081 N N . LEU A 1 261 ? 9.536 -3.479 -17.559 1.00 91.31 261 LEU A N 1
ATOM 2082 C CA . LEU A 1 261 ? 10.732 -2.916 -18.200 1.00 91.31 261 LEU A CA 1
ATOM 2083 C C . LEU A 1 261 ? 11.614 -2.146 -17.206 1.00 91.31 261 LEU A C 1
ATOM 2085 O O . LEU A 1 261 ? 12.834 -2.122 -17.357 1.00 91.31 261 LEU A O 1
ATOM 2089 N N . VAL A 1 262 ? 11.010 -1.522 -16.190 1.00 90.81 262 VAL A N 1
ATOM 2090 C CA . VAL A 1 262 ? 11.734 -0.854 -15.097 1.00 90.81 262 VAL A CA 1
ATOM 2091 C C . VAL A 1 262 ? 12.460 -1.897 -14.252 1.00 90.81 262 VAL A C 1
ATOM 2093 O O . VAL A 1 262 ? 13.654 -1.746 -14.002 1.00 90.81 262 VAL A O 1
ATOM 2096 N N . GLU A 1 263 ? 11.776 -2.986 -13.892 1.00 88.19 263 GLU A N 1
ATOM 2097 C CA . GLU A 1 263 ? 12.372 -4.119 -13.172 1.00 88.19 263 GLU A CA 1
ATOM 2098 C C . GLU A 1 263 ? 13.541 -4.734 -13.962 1.00 88.19 263 GLU A C 1
ATOM 2100 O O . GLU A 1 263 ? 14.637 -4.890 -13.427 1.00 88.19 263 GLU A O 1
ATOM 2105 N N . GLU A 1 264 ? 13.350 -5.021 -15.258 1.00 89.31 264 GLU A N 1
ATOM 2106 C CA . GLU A 1 264 ? 14.406 -5.550 -16.137 1.00 89.31 264 GLU A CA 1
ATOM 2107 C C . GLU A 1 264 ? 15.623 -4.627 -16.197 1.00 89.31 264 GLU A C 1
ATOM 2109 O O . GLU A 1 264 ? 16.762 -5.092 -16.106 1.00 89.31 264 GLU A O 1
ATOM 2114 N N . TYR A 1 265 ? 15.393 -3.317 -16.314 1.00 92.38 265 TYR A N 1
ATOM 2115 C CA . TYR A 1 265 ? 16.467 -2.335 -16.295 1.00 92.38 265 TYR A CA 1
ATOM 2116 C C . TYR A 1 265 ? 17.215 -2.344 -14.958 1.00 92.38 265 TYR A C 1
ATOM 2118 O O . TYR A 1 265 ? 18.446 -2.356 -14.946 1.00 92.38 265 TYR A O 1
ATOM 2126 N N . GLN A 1 266 ? 16.498 -2.360 -13.832 1.00 90.12 266 GLN A N 1
ATOM 2127 C CA . GLN A 1 266 ? 17.100 -2.396 -12.500 1.00 90.12 266 GLN A CA 1
ATOM 2128 C C . GLN A 1 266 ? 17.958 -3.650 -12.299 1.00 90.12 266 GLN A C 1
ATOM 2130 O O . GLN A 1 266 ? 19.091 -3.537 -11.825 1.00 90.12 266 GLN A O 1
ATOM 2135 N N . THR A 1 267 ? 17.469 -4.822 -12.715 1.00 87.88 267 THR A N 1
ATOM 2136 C CA . THR A 1 267 ? 18.230 -6.078 -12.683 1.00 87.88 267 THR A CA 1
ATOM 2137 C C . THR A 1 267 ? 19.459 -6.016 -13.588 1.00 87.88 267 THR A C 1
ATOM 2139 O O . THR A 1 267 ? 20.560 -6.342 -13.144 1.00 87.88 267 THR A O 1
ATOM 2142 N N . ALA A 1 268 ? 19.315 -5.559 -14.835 1.00 92.75 268 ALA A N 1
ATOM 2143 C CA . ALA A 1 268 ? 20.433 -5.446 -15.772 1.00 92.75 268 ALA A CA 1
ATOM 2144 C C . ALA A 1 268 ? 21.513 -4.477 -15.261 1.00 92.75 268 ALA A C 1
ATOM 2146 O O . ALA A 1 268 ? 22.704 -4.788 -15.311 1.00 92.75 268 ALA A O 1
ATOM 2147 N N . TYR A 1 269 ? 21.102 -3.329 -14.714 1.00 93.81 269 TYR A N 1
ATOM 2148 C CA . TYR A 1 269 ? 21.998 -2.354 -14.098 1.00 93.81 269 TYR A CA 1
ATOM 2149 C C . TYR A 1 269 ? 22.716 -2.951 -12.878 1.00 93.81 269 TYR A C 1
ATOM 2151 O O . TYR A 1 269 ? 23.933 -2.813 -12.756 1.00 93.81 269 TYR A O 1
ATOM 2159 N N . SER A 1 270 ? 21.999 -3.670 -12.009 1.00 89.56 270 SER A N 1
ATOM 2160 C CA . SER A 1 270 ? 22.597 -4.364 -10.863 1.00 89.56 270 SER A CA 1
ATOM 2161 C C . SER A 1 270 ? 23.644 -5.392 -11.289 1.00 89.56 270 SER A C 1
ATOM 2163 O O . SER A 1 270 ? 24.765 -5.364 -10.787 1.00 89.56 270 SER A O 1
ATOM 2165 N N . ASN A 1 271 ? 23.340 -6.214 -12.294 1.00 90.81 271 ASN A N 1
ATOM 2166 C CA . ASN A 1 271 ? 24.279 -7.203 -12.827 1.00 90.81 271 ASN A CA 1
ATOM 2167 C C . ASN A 1 271 ? 25.544 -6.571 -13.431 1.00 90.81 271 ASN A C 1
ATOM 2169 O O . ASN A 1 271 ? 26.619 -7.162 -13.355 1.00 90.81 271 ASN A O 1
ATOM 2173 N N . LEU A 1 272 ? 25.431 -5.380 -14.025 1.00 96.50 272 LEU A N 1
ATOM 2174 C CA . LEU A 1 272 ? 26.560 -4.679 -14.637 1.00 96.50 272 LEU A CA 1
ATOM 2175 C C . LEU A 1 272 ? 27.415 -3.906 -13.619 1.00 96.50 272 LEU A C 1
ATOM 2177 O O . LEU A 1 272 ? 28.635 -3.847 -13.763 1.00 96.50 272 LEU A O 1
ATOM 2181 N N . TYR A 1 273 ? 26.790 -3.298 -12.608 1.00 94.69 273 TYR A N 1
ATOM 2182 C CA . TYR A 1 273 ? 27.452 -2.356 -11.693 1.00 94.69 273 TYR A CA 1
ATOM 2183 C C . TYR A 1 273 ? 27.547 -2.838 -10.240 1.00 94.69 273 TYR A C 1
ATOM 2185 O O . TYR A 1 273 ? 28.062 -2.108 -9.393 1.00 94.69 273 TYR A O 1
ATOM 2193 N N . GLY A 1 274 ? 27.033 -4.031 -9.931 1.00 89.50 274 GLY A N 1
ATOM 2194 C CA . GLY A 1 274 ? 26.997 -4.604 -8.583 1.00 89.50 274 GLY A CA 1
ATOM 2195 C C . GLY A 1 274 ? 26.082 -3.859 -7.606 1.00 89.50 274 GLY A C 1
ATOM 2196 O O . GLY A 1 274 ? 26.257 -3.982 -6.396 1.00 89.50 274 GLY A O 1
ATOM 2197 N N . ARG A 1 275 ? 25.152 -3.033 -8.105 1.00 85.31 275 ARG A N 1
ATOM 2198 C CA . ARG A 1 275 ? 24.207 -2.250 -7.292 1.00 85.31 275 ARG A CA 1
ATOM 2199 C C . ARG A 1 275 ? 22.964 -1.872 -8.083 1.00 85.31 275 ARG A C 1
ATOM 2201 O O . ARG A 1 275 ? 23.073 -1.546 -9.261 1.00 85.31 275 ARG A O 1
ATOM 2208 N N . TYR A 1 276 ? 21.812 -1.788 -7.427 1.00 85.81 276 TYR A N 1
ATOM 2209 C CA . TYR A 1 276 ? 20.605 -1.240 -8.043 1.00 85.81 276 TYR A CA 1
ATOM 2210 C C . TYR A 1 276 ? 20.715 0.282 -8.261 1.00 85.81 276 TYR A C 1
ATOM 2212 O O . TYR A 1 276 ? 21.325 0.984 -7.444 1.00 85.81 276 TYR A O 1
ATOM 2220 N N . PRO A 1 277 ? 20.139 0.824 -9.349 1.00 89.44 277 PRO A N 1
ATOM 2221 C CA . PRO A 1 277 ? 20.033 2.263 -9.526 1.00 89.44 277 PRO A CA 1
ATOM 2222 C C . PRO A 1 277 ? 18.959 2.825 -8.583 1.00 89.44 277 PRO A C 1
ATOM 2224 O O . PRO A 1 277 ? 17.987 2.148 -8.247 1.00 89.44 277 PRO A O 1
ATOM 2227 N N . SER A 1 278 ? 19.104 4.090 -8.182 1.00 86.75 278 SER A N 1
ATOM 2228 C CA . SER A 1 278 ? 18.036 4.795 -7.465 1.00 86.75 278 SER A CA 1
ATOM 2229 C C . SER A 1 278 ? 16.798 4.890 -8.356 1.00 86.75 278 SER A C 1
ATOM 2231 O O . SER A 1 278 ? 16.898 5.411 -9.467 1.00 86.75 278 SER A O 1
ATOM 2233 N N . LEU A 1 279 ? 15.636 4.450 -7.859 1.00 87.56 279 LEU A N 1
ATOM 2234 C CA . LEU A 1 279 ? 14.372 4.571 -8.590 1.00 87.56 279 LEU A CA 1
ATOM 2235 C C . LEU A 1 279 ? 14.055 6.036 -8.920 1.00 87.56 279 LEU A C 1
ATOM 2237 O O . LEU A 1 279 ? 13.736 6.361 -10.058 1.00 87.56 279 LEU A O 1
ATOM 2241 N N . ARG A 1 280 ? 14.259 6.941 -7.954 1.00 86.19 280 ARG A N 1
ATOM 2242 C CA . ARG A 1 280 ? 14.103 8.389 -8.154 1.00 86.19 280 ARG A CA 1
ATOM 2243 C C . ARG A 1 280 ? 15.002 8.918 -9.270 1.00 86.19 280 ARG A C 1
ATOM 2245 O O . ARG A 1 280 ? 14.555 9.722 -10.074 1.00 86.19 280 ARG A O 1
ATOM 2252 N N . GLY A 1 281 ? 16.262 8.479 -9.311 1.00 88.88 281 GLY A N 1
ATOM 2253 C CA . GLY A 1 281 ? 17.197 8.883 -10.364 1.00 88.88 281 GLY A CA 1
ATOM 2254 C C . GLY A 1 281 ? 16.830 8.313 -11.736 1.00 88.88 281 GLY A C 1
ATOM 2255 O O . GLY A 1 281 ? 16.977 9.000 -12.739 1.00 88.88 281 GLY A O 1
ATOM 2256 N N . LEU A 1 282 ? 16.326 7.077 -11.775 1.00 90.94 282 LEU A N 1
ATOM 2257 C CA . LEU A 1 282 ? 15.855 6.424 -12.998 1.00 90.94 282 LEU A CA 1
ATOM 2258 C C . LEU A 1 282 ? 14.623 7.120 -13.593 1.00 90.94 282 LEU A C 1
ATOM 2260 O O . LEU A 1 282 ? 14.482 7.194 -14.809 1.00 90.94 282 LEU A O 1
ATOM 2264 N N . LEU A 1 283 ? 13.739 7.614 -12.729 1.00 91.81 283 LEU A N 1
ATOM 2265 C CA . LEU A 1 283 ? 12.450 8.197 -13.095 1.00 91.81 283 LEU A CA 1
ATOM 2266 C C . LEU A 1 283 ? 12.445 9.736 -13.099 1.00 91.81 283 LEU A C 1
ATOM 2268 O O . LEU A 1 283 ? 11.381 10.362 -13.151 1.00 91.81 283 LEU A O 1
ATOM 2272 N N . ASP A 1 284 ? 13.624 10.356 -13.054 1.00 89.94 284 ASP A N 1
ATOM 2273 C CA . ASP A 1 284 ? 13.774 11.805 -13.169 1.00 89.94 284 ASP A CA 1
ATOM 2274 C C . ASP A 1 284 ? 13.292 12.296 -14.545 1.00 89.94 284 ASP A C 1
ATOM 2276 O O . ASP A 1 284 ? 13.724 11.796 -15.585 1.00 89.94 284 ASP A O 1
ATOM 2280 N N . GLY A 1 285 ? 12.366 13.260 -14.554 1.00 90.62 285 GLY A N 1
ATOM 2281 C CA . GLY A 1 285 ? 11.721 13.759 -15.777 1.00 90.62 285 GLY A CA 1
ATOM 2282 C C . GLY A 1 285 ? 10.764 12.771 -16.462 1.00 90.62 285 GLY A C 1
ATOM 2283 O O . GLY A 1 285 ? 10.312 13.027 -17.575 1.00 90.62 285 GLY A O 1
ATOM 2284 N N . ALA A 1 286 ? 10.453 11.634 -15.835 1.00 94.31 286 ALA A N 1
ATOM 2285 C CA . ALA A 1 286 ? 9.467 10.696 -16.359 1.00 94.31 286 ALA A CA 1
ATOM 2286 C C . ALA A 1 286 ? 8.028 11.165 -16.087 1.00 94.31 286 ALA A C 1
ATOM 2288 O O . ALA A 1 286 ? 7.762 11.866 -15.104 1.00 94.31 286 ALA A O 1
ATOM 2289 N N . ARG A 1 287 ? 7.096 10.682 -16.916 1.00 95.69 287 ARG A N 1
ATOM 2290 C CA . ARG A 1 287 ? 5.643 10.853 -16.752 1.00 95.69 287 ARG A CA 1
ATOM 2291 C C . ARG A 1 287 ? 4.877 9.556 -17.000 1.00 95.69 287 ARG A C 1
ATOM 2293 O O . ARG A 1 287 ? 5.390 8.666 -17.679 1.00 95.69 287 ARG A O 1
ATOM 2300 N N . VAL A 1 288 ? 3.649 9.454 -16.494 1.00 95.44 288 VAL A N 1
ATOM 2301 C CA . VAL A 1 288 ? 2.725 8.351 -16.804 1.00 95.44 288 VAL A CA 1
ATOM 2302 C C . VAL A 1 288 ? 1.724 8.801 -17.868 1.00 95.44 288 VAL A C 1
ATOM 2304 O O . VAL A 1 288 ? 0.896 9.669 -17.617 1.00 95.44 288 VAL A O 1
ATOM 2307 N N . VAL A 1 289 ? 1.775 8.186 -19.050 1.00 94.88 289 VAL A N 1
ATOM 2308 C CA . VAL A 1 289 ? 0.865 8.445 -20.179 1.00 94.88 289 VAL A CA 1
ATOM 2309 C C . VAL A 1 289 ? 0.195 7.135 -20.568 1.00 94.88 289 VAL A C 1
ATOM 2311 O O . VAL A 1 289 ? 0.880 6.131 -20.761 1.00 94.88 289 VAL A O 1
ATOM 2314 N N . ASP A 1 290 ? -1.137 7.119 -20.641 1.00 93.56 290 ASP A N 1
ATOM 2315 C CA . ASP A 1 290 ? -1.935 5.918 -20.938 1.00 93.56 290 ASP A CA 1
ATOM 2316 C C . ASP A 1 290 ? -1.551 4.710 -20.059 1.00 93.56 290 ASP A C 1
ATOM 2318 O O . ASP A 1 290 ? -1.416 3.572 -20.516 1.00 93.56 290 ASP A O 1
ATOM 2322 N N . GLY A 1 291 ? -1.300 4.983 -18.774 1.00 92.44 291 GLY A N 1
ATOM 2323 C CA . GLY A 1 291 ? -0.887 3.986 -17.787 1.00 92.44 291 GLY A CA 1
ATOM 2324 C C . GLY A 1 291 ? 0.550 3.479 -17.940 1.00 92.44 291 GLY A C 1
ATOM 2325 O O . GLY A 1 291 ? 0.910 2.522 -17.265 1.00 92.44 291 GLY A O 1
ATOM 2326 N N . LYS A 1 292 ? 1.383 4.074 -18.801 1.00 95.50 292 LYS A N 1
ATOM 2327 C CA . LYS A 1 292 ? 2.782 3.674 -19.029 1.00 95.50 292 LYS A CA 1
ATOM 2328 C C . LYS A 1 292 ? 3.750 4.773 -18.623 1.00 95.50 292 LYS A C 1
ATOM 2330 O O . LYS A 1 292 ? 3.510 5.942 -18.901 1.00 95.50 292 LYS A O 1
ATOM 2335 N N . ILE A 1 293 ? 4.886 4.390 -18.049 1.00 95.88 293 ILE A N 1
ATOM 2336 C CA . ILE A 1 293 ? 6.014 5.297 -17.831 1.00 95.88 293 ILE A CA 1
ATOM 2337 C C . ILE A 1 293 ? 6.626 5.658 -19.185 1.00 95.88 293 ILE A C 1
ATOM 2339 O O . ILE A 1 293 ? 7.005 4.775 -19.959 1.00 95.88 293 ILE A O 1
ATOM 2343 N N . VAL A 1 294 ? 6.760 6.954 -19.444 1.00 95.56 294 VAL A N 1
ATOM 2344 C CA . VAL A 1 294 ? 7.443 7.524 -20.604 1.00 95.56 294 VAL A CA 1
ATOM 2345 C C . VAL A 1 294 ? 8.570 8.416 -20.100 1.00 95.56 294 VAL A C 1
ATOM 2347 O O . VAL A 1 294 ? 8.340 9.335 -19.315 1.00 95.56 294 VAL A O 1
ATOM 2350 N N . LEU A 1 295 ? 9.787 8.139 -20.563 1.00 90.94 295 LEU A N 1
ATOM 2351 C CA . LEU A 1 295 ? 10.954 8.983 -20.323 1.00 90.94 295 LEU A CA 1
ATOM 2352 C C . LEU A 1 295 ? 11.041 10.017 -21.443 1.00 90.94 295 LEU A C 1
ATOM 2354 O O . LEU A 1 295 ? 11.024 9.657 -22.625 1.00 90.94 295 LEU A O 1
ATOM 2358 N N . GLU A 1 296 ? 11.143 11.293 -21.088 1.00 79.19 296 GLU A N 1
ATOM 2359 C CA . GLU A 1 296 ? 11.463 12.323 -22.069 1.00 79.19 296 GLU A CA 1
ATOM 2360 C C . GLU A 1 296 ? 12.909 12.123 -22.533 1.00 79.19 296 GLU A C 1
ATOM 2362 O O . GLU A 1 296 ? 13.838 12.029 -21.727 1.00 79.19 296 GLU A O 1
ATOM 2367 N N . ARG A 1 297 ? 13.112 11.994 -23.850 1.00 59.47 297 ARG A N 1
ATOM 2368 C CA . ARG A 1 297 ? 14.467 11.984 -24.405 1.00 59.47 297 ARG A CA 1
ATOM 2369 C C . ARG A 1 297 ? 15.064 13.369 -24.169 1.00 59.47 297 ARG A C 1
ATOM 2371 O O . ARG A 1 297 ? 14.575 14.332 -24.753 1.00 59.47 297 ARG A O 1
ATOM 2378 N N . LYS A 1 298 ? 16.085 13.441 -23.314 1.00 51.53 298 LYS A N 1
ATOM 2379 C CA . LYS A 1 298 ? 16.995 14.589 -23.264 1.00 51.53 298 LYS A CA 1
ATOM 2380 C C . LYS A 1 298 ? 17.802 14.671 -24.558 1.00 51.53 298 LYS A C 1
ATOM 2382 O O . LYS A 1 298 ? 18.142 13.593 -25.104 1.00 51.53 298 LYS A O 1
#

Secondary structure (DSSP, 8-state):
-EEESSSSTTEEEE---B---S-TTSBPPBSS-TTTS-SEEE-EEEEETTEEEEE-SS-EEEE-SSEEEEEETTTTEEEEEEE-S--EEEEE--BTTB-S-EEEEEEEEEEEEEETTEEEEEEEEEEEEE--TT--TGGGTHHHHTEEEEEEEEEEETTS-EEEEEEEEESTTS--EEEEEEETTEEEEES-EEEEEEE-SS--EEEEEEEETTTEEEEEEEE-BSSTTSEEEEEEEEESSSS-EEEEEEEEEE--TTHHHHHHHHHHHHHHHSSPPPHHHHTTTEEEETTEEEE---

Radius of gyration: 18.84 Å; chains: 1; bounding box: 53×40×47 Å

Sequence (298 aa):
MRACQIPGKNESMNFGAYEVTGDLDSPGKLVYSFKDFPAVEDFRTHQDGDAVVYDGNSFRFALGVNEFTWSDAGDNIQLDAQRLGQTVTYSVPQQDGYEHPTMERSTMGKAVGRIGDDPVEGLFMIDLIYSRPDLTFGETMFTRKIHNYWMNWLIEYEDGELEGGFAWRGQPGSGFAAAHHYRDGVSHARADARIDVERTERGSMQEVTLSLGSDVRVRFEQQGSYDWPIHTQGVAVETLRDKKIKNSWNYSENFPLNWGLVEEYQTAYSNLYGRYPSLRGLLDGARVVDGKIVLERK

Foldseek 3Di:
DKDAQPPHHQKIADPADFDWAQDLQDATHHPADCVQFPRMFGWDWDDDPQWIWTDTPFKIWTHHPFKIWIAGRNNLDTKIWGWAADWDKDWDDADVQQHKIKMKTKIKTKMWDHRRPDTDIDIDMDIDMDTDPVDGPVRSCCLARFFFKKKWKWFQFPVRWIWTWMKTGTDPPPLFIWIWIGTRNHTDIAGQWDWDFDADPQGAGQKIWIDGPPQKIWIWGWTHDNLPRFKTKTFTPDIPDPTHTPGMIMIMGGDFNVNVVVVVVQVVCCVVPVHGDDSCVVCVCWGQDPSHIDHDDD

pLDDT: mean 91.69, std 7.56, range [51.53, 98.69]